Protein AF-A0A916FT96-F1 (afdb_monomer_lite)

Foldseek 3Di:
DQLAAEEEEEEFALLCSVLLQVLVVVVPAAEDELVVVLQVCCAPQHPLVVQCCVVPNQQQADPVRGGNCVRLVVVCLVDVVSVVSNLVSRLVSSVVVVVVVSVVDDTHYYYYYDHCCVVSVVVVPGPFYEYRGEDPVSSLVSCCVVVVDDSVVSVVRRVSGDDSVVSVLQGLYYQYPHDDSVSSSVRSVVVVVQQDSPPDPDPVNRHDPRDDNPRPPPPPDPPDDPPDDDDDDDDDPDPDDDDLPFDKDKFWDDPVCLQLVQVQVCVVVVHPDGHPSVVSVVLVVQWTKMFIDGPNHGQKMWIWHQDPNDTDTDDIDGNDPVRCVPHVVVNSVVSVD

Sequence (337 aa):
MKNFYLIGLTGNLGSGKSTVRRMLERLGASGLDADILAHITMRRGTATWFALVKSFGLEVLTFSGKMDRRKLGARVFSDADALRKLEAIVHPAVGALTKEWLKQTETPIVVVEAIKLIEAGMHTWCDALWVVKCSTEAQIERVARDRQMSPEDARARLAAQGSLDEKLGLATLIIDNSGDEKATRAQVEQAWKLLHPETARDKSEWLVGVPRAQPPPAIAPPPEPPVQAAPPSAPVKEETPPTISGELDVRRARRSDLKALSIALAKRENLAEPLPHEQVVKRFGERGYRIAVSDGRVIALASWEAENLVAIVREVWAESASAAQLALPKLFALIEE

pLDDT: mean 78.34, std 18.23, range [29.53, 97.0]

Radius of gyration: 24.72 Å; chains: 1; bounding box: 63×56×62 Å

Structure (mmCIF, N/CA/C/O backbone):
data_AF-A0A916FT96-F1
#
_entry.id   AF-A0A916FT96-F1
#
loop_
_atom_site.group_PDB
_atom_site.id
_atom_site.type_symbol
_atom_site.label_atom_id
_atom_site.label_alt_id
_atom_site.label_comp_id
_atom_site.label_asym_id
_atom_site.label_entity_id
_atom_site.label_seq_id
_atom_site.pdbx_PDB_ins_code
_atom_site.Cartn_x
_atom_site.Cartn_y
_atom_site.Cartn_z
_atom_site.occupancy
_atom_site.B_iso_or_equiv
_atom_site.auth_seq_id
_atom_site.auth_comp_id
_atom_site.auth_asym_id
_atom_site.auth_atom_id
_atom_site.pdbx_PDB_model_num
ATOM 1 N N . MET A 1 1 ? -11.758 -19.235 9.933 1.00 47.47 1 MET A N 1
ATOM 2 C CA . MET A 1 1 ? -12.531 -17.970 9.904 1.00 47.47 1 MET A CA 1
ATOM 3 C C . MET A 1 1 ? -11.614 -16.859 10.396 1.00 47.47 1 MET A C 1
ATOM 5 O O . MET A 1 1 ? -10.870 -17.129 11.326 1.00 47.47 1 MET A O 1
ATOM 9 N N . LYS A 1 2 ? -11.603 -15.664 9.775 1.00 59.56 2 LYS A N 1
ATOM 10 C CA . LYS A 1 2 ? -10.835 -14.506 10.296 1.00 59.56 2 LYS A CA 1
ATOM 11 C C . LYS A 1 2 ? -11.222 -14.299 11.772 1.00 59.56 2 LYS A C 1
ATOM 13 O O . LYS A 1 2 ? -12.422 -14.280 12.016 1.00 59.56 2 LYS A O 1
ATOM 18 N N . ASN A 1 3 ? -10.296 -14.171 12.718 1.00 75.69 3 ASN A N 1
ATOM 19 C CA . ASN A 1 3 ? -10.639 -13.994 14.143 1.00 75.69 3 ASN A CA 1
ATOM 20 C C . ASN A 1 3 ? -10.424 -12.551 14.637 1.00 75.69 3 ASN A C 1
ATOM 22 O O . ASN A 1 3 ? -10.263 -12.319 15.827 1.00 75.69 3 ASN A O 1
ATOM 26 N N . PHE A 1 4 ? -10.385 -11.594 13.709 1.00 84.56 4 PHE A N 1
ATOM 27 C CA . PHE A 1 4 ? -10.027 -10.206 13.972 1.00 84.56 4 PHE A CA 1
ATOM 28 C C . PHE A 1 4 ? -10.983 -9.217 13.297 1.00 84.56 4 PHE A C 1
ATOM 30 O O . PHE A 1 4 ? -11.635 -9.568 12.308 1.00 84.56 4 PHE A O 1
ATOM 37 N N . TYR A 1 5 ? -10.990 -7.985 13.812 1.00 87.50 5 TYR A N 1
ATOM 38 C CA . TYR A 1 5 ? -11.588 -6.790 13.224 1.00 87.50 5 TYR A CA 1
ATOM 39 C C . TYR A 1 5 ? -10.574 -6.137 12.307 1.00 87.50 5 TYR A C 1
ATOM 41 O O . TYR A 1 5 ? -9.479 -5.791 12.753 1.00 87.50 5 TYR A O 1
ATOM 49 N N . LEU A 1 6 ? -10.925 -5.919 11.050 1.00 90.69 6 LEU A N 1
ATOM 50 C CA . LEU A 1 6 ? -10.062 -5.251 10.096 1.00 90.69 6 LEU A CA 1
ATOM 51 C C . LEU A 1 6 ? -10.493 -3.803 9.883 1.00 90.69 6 LEU A C 1
ATOM 53 O O . LEU A 1 6 ? -11.478 -3.519 9.201 1.00 90.69 6 LEU A O 1
ATOM 57 N N . ILE A 1 7 ? -9.691 -2.881 10.397 1.00 93.94 7 ILE A N 1
ATOM 58 C CA . ILE A 1 7 ? -9.798 -1.452 10.130 1.00 93.94 7 ILE A CA 1
ATOM 59 C C . ILE A 1 7 ? -8.956 -1.129 8.897 1.00 93.94 7 ILE A C 1
ATOM 61 O O . ILE A 1 7 ? -7.735 -1.287 8.900 1.00 93.94 7 ILE A O 1
ATOM 65 N N . GLY A 1 8 ? -9.596 -0.639 7.841 1.00 96.00 8 GLY A N 1
ATOM 66 C CA . GLY A 1 8 ? -8.902 0.054 6.763 1.00 96.00 8 GLY A CA 1
ATOM 67 C C . GLY A 1 8 ? -8.651 1.499 7.175 1.00 96.00 8 GLY A C 1
ATOM 68 O O . GLY A 1 8 ? -9.603 2.220 7.447 1.00 96.00 8 GLY A O 1
ATOM 69 N N . LEU A 1 9 ? -7.397 1.939 7.227 1.00 97.00 9 LEU A N 1
ATOM 70 C CA . LEU A 1 9 ? -7.024 3.307 7.578 1.00 97.00 9 LEU A CA 1
ATOM 71 C C . LEU A 1 9 ? -6.529 4.055 6.335 1.00 97.00 9 LEU A C 1
ATOM 73 O O . LEU A 1 9 ? -5.473 3.749 5.781 1.00 97.00 9 LEU A O 1
ATOM 77 N N . THR A 1 10 ? -7.279 5.064 5.902 1.00 95.44 10 THR A N 1
ATOM 78 C CA . THR A 1 10 ? -6.936 5.882 4.730 1.00 95.44 10 THR A CA 1
ATOM 79 C C . THR A 1 10 ? -7.020 7.376 5.033 1.00 95.44 10 THR A C 1
ATOM 81 O O . THR A 1 10 ? -7.275 7.804 6.156 1.00 95.44 10 THR A O 1
ATOM 84 N N . GLY A 1 11 ? -6.698 8.195 4.040 1.00 92.25 11 GLY A N 1
ATOM 85 C CA . GLY A 1 11 ? -6.551 9.637 4.158 1.00 92.25 11 GLY A CA 1
ATOM 86 C C . GLY A 1 11 ? -5.502 10.171 3.193 1.00 92.25 11 GLY A C 1
ATOM 87 O O . GLY A 1 11 ? -4.614 9.449 2.726 1.00 92.25 11 GLY A O 1
ATOM 88 N N . ASN A 1 12 ? -5.586 11.461 2.907 1.00 89.69 12 ASN A N 1
ATOM 89 C CA . ASN A 1 12 ? -4.697 12.114 1.954 1.00 89.69 12 ASN A CA 1
ATOM 90 C C . ASN A 1 12 ? -3.258 12.247 2.490 1.00 89.69 12 ASN A C 1
ATOM 92 O O . ASN A 1 12 ? -2.945 11.942 3.647 1.00 89.69 12 ASN A O 1
ATOM 96 N N . LEU A 1 13 ? -2.326 12.614 1.614 1.00 85.94 13 LEU A N 1
ATOM 97 C CA . LEU A 1 13 ? -0.936 12.876 1.978 1.00 85.94 13 LEU A CA 1
ATOM 98 C C . LEU A 1 13 ? -0.893 13.952 3.076 1.00 85.94 13 LEU A C 1
ATOM 100 O O . LEU A 1 13 ? -1.704 14.870 3.089 1.00 85.94 13 LEU A O 1
ATOM 104 N N . GLY A 1 14 ? 0.006 13.804 4.048 1.00 86.25 14 GLY A N 1
ATOM 105 C CA . GLY A 1 14 ? 0.118 14.762 5.155 1.00 86.25 14 GLY A CA 1
ATOM 106 C C . GLY A 1 14 ? -0.993 14.699 6.211 1.00 86.25 14 GLY A C 1
ATOM 107 O O . GLY A 1 14 ? -0.872 15.372 7.230 1.00 86.25 14 GLY A O 1
ATOM 108 N N . SER A 1 15 ? -2.029 13.861 6.047 1.00 90.50 15 SER A N 1
ATOM 109 C CA . SER A 1 15 ? -3.126 13.790 7.028 1.00 90.50 15 SER A CA 1
ATOM 110 C C . SER A 1 15 ? -2.739 13.141 8.361 1.00 90.50 15 SER A C 1
ATOM 112 O O . SER A 1 15 ? -3.427 13.306 9.361 1.00 90.50 15 SER A O 1
ATOM 114 N N . GLY A 1 16 ? -1.609 12.429 8.409 1.00 90.94 16 GLY A N 1
ATOM 115 C CA . GLY A 1 16 ? -1.106 11.781 9.623 1.00 90.94 16 GLY A CA 1
ATOM 116 C C . GLY A 1 16 ? -1.700 10.400 9.913 1.00 90.94 16 GLY A C 1
ATOM 117 O O . GLY A 1 16 ? -1.721 9.982 11.067 1.00 90.94 16 GLY A O 1
ATOM 118 N N . LYS A 1 17 ? -2.118 9.659 8.877 1.00 94.31 17 LYS A N 1
ATOM 119 C CA . LYS A 1 17 ? -2.493 8.233 8.969 1.00 94.31 17 LYS A CA 1
ATOM 120 C C . LYS A 1 17 ? -1.524 7.410 9.819 1.00 94.31 17 LYS A C 1
ATOM 122 O O . LYS A 1 17 ? -1.952 6.760 10.762 1.00 94.31 17 LYS A O 1
ATOM 127 N N . SER A 1 18 ? -0.221 7.523 9.566 1.00 90.44 18 SER A N 1
ATOM 128 C CA . SER A 1 18 ? 0.780 6.743 10.298 1.00 90.44 18 SER A CA 1
ATOM 129 C C . SER A 1 18 ? 0.845 7.106 11.781 1.00 90.44 18 SER A C 1
ATOM 131 O O . SER A 1 18 ? 1.211 6.270 12.600 1.00 90.44 18 SER A O 1
ATOM 133 N N . THR A 1 19 ? 0.469 8.333 12.153 1.00 92.69 19 THR A N 1
ATOM 134 C CA . THR A 1 19 ? 0.308 8.721 13.561 1.00 92.69 19 THR A CA 1
ATOM 135 C C . THR A 1 19 ? -0.873 7.986 14.186 1.00 92.69 19 THR A C 1
ATOM 137 O O . THR A 1 19 ? -0.707 7.383 15.242 1.00 92.69 19 THR A O 1
ATOM 140 N N . VAL A 1 20 ? -2.022 7.954 13.510 1.00 96.06 20 VAL A N 1
ATOM 141 C CA . VAL A 1 20 ? -3.214 7.226 13.974 1.00 96.06 20 VAL A CA 1
ATOM 142 C C . VAL A 1 20 ? -2.967 5.714 14.034 1.00 96.06 20 VAL A C 1
ATOM 144 O O . VAL A 1 20 ? -3.286 5.100 15.049 1.00 96.06 20 VAL A O 1
ATOM 147 N N . ARG A 1 21 ? -2.320 5.114 13.021 1.00 96.94 21 ARG A N 1
ATOM 148 C CA . ARG A 1 21 ? -1.912 3.697 13.049 1.00 96.94 21 ARG A CA 1
ATOM 149 C C . ARG A 1 21 ? -1.066 3.397 14.284 1.00 96.94 21 ARG A C 1
ATOM 151 O O . ARG A 1 21 ? -1.395 2.484 15.027 1.00 96.94 21 ARG A O 1
ATOM 158 N N . ARG A 1 22 ? -0.027 4.199 14.548 1.00 95.38 22 ARG A N 1
ATOM 159 C CA . ARG A 1 22 ? 0.838 4.024 15.729 1.00 95.38 22 ARG A CA 1
ATOM 160 C C . ARG A 1 22 ? 0.092 4.199 17.051 1.00 95.38 22 ARG A C 1
ATOM 162 O O . ARG A 1 22 ? 0.438 3.550 18.032 1.00 95.38 22 ARG A O 1
ATOM 169 N N . MET A 1 23 ? -0.905 5.081 17.110 1.00 96.31 23 MET A N 1
ATOM 170 C CA . MET A 1 23 ? -1.762 5.214 18.293 1.00 96.31 23 MET A CA 1
ATOM 171 C C . MET A 1 23 ? -2.586 3.941 18.522 1.00 96.31 23 MET A C 1
ATOM 173 O O . MET A 1 23 ? -2.636 3.464 19.648 1.00 96.31 23 MET A O 1
ATOM 177 N N . LEU A 1 24 ? -3.157 3.357 17.465 1.00 93.94 24 LEU A N 1
ATOM 178 C CA . LEU A 1 24 ? -3.890 2.087 17.538 1.00 93.94 24 LEU A CA 1
ATOM 179 C C . LEU A 1 24 ? -2.972 0.908 17.900 1.00 93.94 24 LEU A C 1
ATOM 181 O O . LEU A 1 24 ? -3.341 0.077 18.724 1.00 93.94 24 LEU A O 1
ATOM 185 N N . GLU A 1 25 ? -1.751 0.867 17.362 1.00 92.81 25 GLU A N 1
ATOM 186 C CA . GLU A 1 25 ? -0.734 -0.130 17.733 1.00 92.81 25 GLU A CA 1
ATOM 187 C C . GLU A 1 25 ? -0.396 -0.054 19.232 1.00 92.81 25 GLU A C 1
ATOM 189 O O . GLU A 1 25 ? -0.343 -1.077 19.910 1.00 92.81 25 GLU A O 1
ATOM 194 N N . ARG A 1 26 ? -0.252 1.158 19.792 1.00 93.75 26 ARG A N 1
ATOM 195 C CA . ARG A 1 26 ? -0.035 1.365 21.240 1.00 93.75 26 ARG A CA 1
ATOM 196 C C . ARG A 1 26 ? -1.216 0.919 22.107 1.00 93.75 26 ARG A C 1
ATOM 198 O O . ARG A 1 26 ? -1.016 0.672 23.292 1.00 93.75 26 ARG A O 1
ATOM 205 N N . LEU A 1 27 ? -2.419 0.844 21.541 1.00 91.88 27 LEU A N 1
ATOM 206 C CA . LEU A 1 27 ? -3.623 0.352 22.215 1.00 91.88 27 LEU A CA 1
ATOM 207 C C . LEU A 1 27 ? -3.802 -1.170 22.077 1.00 91.88 27 LEU A C 1
ATOM 209 O O . LEU A 1 27 ? -4.673 -1.729 22.736 1.00 91.88 27 LEU A O 1
ATOM 213 N N . GLY A 1 28 ? -2.960 -1.841 21.280 1.00 91.25 28 GLY A N 1
ATOM 214 C CA . GLY A 1 28 ? -2.931 -3.300 21.147 1.00 91.25 28 GLY A CA 1
ATOM 215 C C . GLY A 1 28 ? -3.289 -3.840 19.761 1.00 91.25 28 GLY A C 1
ATOM 216 O O . GLY A 1 28 ? -3.367 -5.056 19.598 1.00 91.25 28 GLY A O 1
ATOM 217 N N . ALA A 1 29 ? -3.506 -2.986 18.755 1.00 90.62 29 ALA A N 1
ATOM 218 C CA . ALA A 1 29 ? -3.758 -3.451 17.390 1.00 90.62 29 ALA A CA 1
ATOM 219 C C . ALA A 1 29 ? -2.482 -3.933 16.679 1.00 90.62 29 ALA A C 1
ATOM 221 O O . ALA A 1 29 ? -1.400 -3.378 16.872 1.00 90.62 29 ALA A O 1
ATOM 222 N N . SER A 1 30 ? -2.616 -4.885 15.752 1.00 91.00 30 SER A N 1
ATOM 223 C CA . SER A 1 30 ? -1.570 -5.128 14.749 1.00 91.00 30 SER A CA 1
ATOM 224 C C . SER A 1 30 ? -1.725 -4.161 13.581 1.00 91.00 30 SER A C 1
ATOM 226 O O . SER A 1 30 ? -2.759 -4.148 12.917 1.00 91.00 30 SER A O 1
ATOM 228 N N . GLY A 1 31 ? -0.696 -3.360 13.307 1.00 90.62 31 GLY A N 1
ATOM 229 C CA . GLY A 1 31 ? -0.690 -2.417 12.193 1.00 90.62 31 GLY A CA 1
ATOM 230 C C . GLY A 1 31 ? 0.137 -2.897 11.000 1.00 90.62 31 GLY A C 1
ATOM 231 O O . GLY A 1 31 ? 1.227 -3.445 11.158 1.00 90.62 31 GLY A O 1
ATOM 232 N N . LEU A 1 32 ? -0.366 -2.637 9.795 1.00 89.44 32 LEU A N 1
ATOM 233 C CA . LEU A 1 32 ? 0.331 -2.843 8.530 1.00 89.44 32 LEU A CA 1
ATOM 234 C C . LEU A 1 32 ? 0.332 -1.545 7.728 1.00 89.44 32 LEU A C 1
ATOM 236 O O . LEU A 1 32 ? -0.719 -0.958 7.492 1.00 89.44 32 LEU A O 1
ATOM 240 N N . ASP A 1 33 ? 1.504 -1.142 7.250 1.00 88.50 33 ASP A N 1
ATOM 241 C CA . ASP A 1 33 ? 1.647 -0.109 6.226 1.00 88.50 33 ASP A CA 1
ATOM 242 C C . ASP A 1 33 ? 1.716 -0.780 4.844 1.00 88.50 33 ASP A C 1
ATOM 244 O O . ASP A 1 33 ? 2.725 -1.390 4.472 1.00 88.50 33 ASP A O 1
ATOM 248 N N . ALA A 1 34 ? 0.622 -0.710 4.087 1.00 86.75 34 ALA A N 1
ATOM 249 C CA . ALA A 1 34 ? 0.530 -1.334 2.771 1.00 86.75 34 ALA A CA 1
ATOM 250 C C . ALA A 1 34 ? 1.340 -0.585 1.699 1.00 86.75 34 ALA A C 1
ATOM 252 O O . ALA A 1 34 ? 1.703 -1.186 0.683 1.00 86.75 34 ALA A O 1
ATOM 253 N N . ASP A 1 35 ? 1.704 0.684 1.923 1.00 84.88 35 ASP A N 1
ATOM 254 C CA . ASP A 1 35 ? 2.567 1.419 0.994 1.00 84.88 35 ASP A CA 1
ATOM 255 C C . ASP A 1 35 ? 3.990 0.809 0.992 1.00 84.88 35 ASP A C 1
ATOM 257 O O . ASP A 1 35 ? 4.663 0.789 -0.046 1.00 84.88 35 ASP A O 1
ATOM 261 N N . ILE A 1 36 ? 4.431 0.206 2.110 1.00 82.00 36 ILE A N 1
ATOM 262 C CA . ILE A 1 36 ? 5.676 -0.586 2.171 1.00 82.00 36 ILE A CA 1
ATOM 263 C C . ILE A 1 36 ? 5.568 -1.845 1.302 1.00 82.00 36 ILE A C 1
ATOM 265 O O . ILE A 1 36 ? 6.515 -2.189 0.586 1.00 82.00 36 ILE A O 1
ATOM 269 N N . LEU A 1 37 ? 4.415 -2.519 1.308 1.00 82.62 37 LEU A N 1
ATOM 270 C CA . LEU A 1 37 ? 4.198 -3.707 0.478 1.00 82.62 37 LEU A CA 1
ATOM 271 C C . LEU A 1 37 ? 4.261 -3.373 -1.014 1.00 82.62 37 LEU A C 1
ATOM 273 O O . LEU A 1 37 ? 4.809 -4.155 -1.790 1.00 82.62 37 LEU A O 1
ATOM 277 N N . ALA A 1 38 ? 3.814 -2.185 -1.428 1.00 83.25 38 ALA A N 1
ATOM 278 C CA . ALA A 1 38 ? 4.006 -1.723 -2.803 1.00 83.25 38 ALA A CA 1
ATOM 279 C C . ALA A 1 38 ? 5.499 -1.671 -3.180 1.00 83.25 38 ALA A C 1
ATOM 281 O O . ALA A 1 38 ? 5.884 -2.005 -4.296 1.00 83.25 38 ALA A O 1
ATOM 282 N N . HIS A 1 39 ? 6.387 -1.304 -2.253 1.00 82.50 39 HIS A N 1
ATOM 283 C CA . HIS A 1 39 ? 7.832 -1.311 -2.517 1.00 82.50 39 HIS A CA 1
ATOM 284 C C . HIS A 1 39 ? 8.402 -2.726 -2.589 1.00 82.50 39 HIS A C 1
ATOM 286 O O . HIS A 1 39 ? 9.264 -2.992 -3.428 1.00 82.50 39 HIS A O 1
ATOM 292 N N . ILE A 1 40 ? 7.916 -3.630 -1.737 1.00 78.00 40 ILE A N 1
ATOM 293 C CA . ILE A 1 40 ? 8.332 -5.036 -1.720 1.00 78.00 40 ILE A CA 1
ATOM 294 C C . ILE A 1 40 ? 7.914 -5.736 -3.010 1.00 78.00 40 ILE A C 1
ATOM 296 O O . ILE A 1 40 ? 8.747 -6.390 -3.636 1.00 78.00 40 ILE A O 1
ATOM 300 N N . THR A 1 41 ? 6.668 -5.543 -3.447 1.00 82.06 41 THR A N 1
ATOM 301 C CA . THR A 1 41 ? 6.171 -6.112 -4.706 1.00 82.06 41 THR A CA 1
ATOM 302 C C . THR A 1 41 ? 6.981 -5.619 -5.893 1.00 82.06 41 THR A C 1
ATOM 304 O O . THR A 1 41 ? 7.208 -6.390 -6.803 1.00 82.06 41 THR A O 1
ATOM 307 N N . MET A 1 42 ? 7.522 -4.400 -5.885 1.00 85.56 42 MET A N 1
ATOM 308 C CA . MET A 1 42 ? 8.358 -3.880 -6.977 1.00 85.56 42 MET A CA 1
ATOM 309 C C . MET A 1 42 ? 9.852 -4.244 -6.877 1.00 85.56 42 MET A C 1
ATOM 311 O O . MET A 1 42 ? 10.667 -3.710 -7.638 1.00 85.56 42 MET A O 1
ATOM 315 N N . ARG A 1 43 ? 10.266 -5.110 -5.943 1.00 84.19 43 ARG A N 1
ATOM 316 C CA . ARG A 1 43 ? 11.670 -5.546 -5.860 1.00 84.19 43 ARG A CA 1
ATOM 317 C C . ARG A 1 43 ? 12.048 -6.363 -7.090 1.00 84.19 43 ARG A C 1
ATOM 319 O O . ARG A 1 43 ? 11.256 -7.135 -7.609 1.00 84.19 43 ARG A O 1
ATOM 326 N N . ARG A 1 44 ? 13.297 -6.210 -7.538 1.00 81.69 44 ARG A N 1
ATOM 327 C CA . ARG A 1 44 ? 13.828 -6.966 -8.679 1.00 81.69 44 ARG A CA 1
ATOM 328 C C . ARG A 1 44 ? 13.561 -8.459 -8.488 1.00 81.69 44 ARG A C 1
ATOM 330 O O . ARG A 1 44 ? 13.938 -8.999 -7.451 1.00 81.69 44 ARG A O 1
ATOM 337 N N . GLY A 1 45 ? 12.970 -9.092 -9.500 1.00 75.50 45 GLY A N 1
ATOM 338 C CA . GLY A 1 45 ? 12.728 -10.531 -9.499 1.00 75.50 45 GLY A CA 1
ATOM 339 C C . GLY A 1 45 ? 11.342 -10.981 -9.049 1.00 75.50 45 GLY A C 1
ATOM 340 O O . GLY A 1 45 ? 11.076 -12.174 -9.080 1.00 75.50 45 GLY A O 1
ATOM 341 N N . THR A 1 46 ? 10.467 -10.069 -8.636 1.00 81.50 46 THR A N 1
ATOM 342 C CA . THR A 1 46 ? 9.062 -10.389 -8.360 1.00 81.50 46 THR A CA 1
ATOM 343 C C . THR A 1 46 ? 8.225 -10.366 -9.642 1.00 81.50 46 THR A C 1
ATOM 345 O O . THR A 1 46 ? 8.547 -9.647 -10.594 1.00 81.50 46 THR A O 1
ATOM 348 N N . ALA A 1 47 ? 7.085 -11.062 -9.634 1.00 81.81 47 ALA A N 1
ATOM 349 C CA . ALA A 1 47 ? 6.098 -11.019 -10.716 1.00 81.81 47 ALA A CA 1
ATOM 350 C C . ALA A 1 47 ? 5.691 -9.578 -11.087 1.00 81.81 47 ALA A C 1
ATOM 352 O O . ALA A 1 47 ? 5.699 -9.192 -12.258 1.00 81.81 47 ALA A O 1
ATOM 353 N N . THR A 1 48 ? 5.411 -8.735 -10.084 1.00 87.31 48 THR A N 1
ATOM 354 C CA . THR A 1 48 ? 5.068 -7.319 -10.287 1.00 87.31 48 THR A CA 1
ATOM 355 C C . THR A 1 48 ? 6.212 -6.557 -10.954 1.00 87.31 48 THR A C 1
ATOM 357 O O . THR A 1 48 ? 5.960 -5.779 -11.868 1.00 87.31 48 THR A O 1
ATOM 360 N N . TRP A 1 49 ? 7.472 -6.786 -10.568 1.00 91.19 49 TRP A N 1
ATOM 361 C CA . TRP A 1 49 ? 8.613 -6.139 -11.221 1.00 91.19 49 TRP A CA 1
ATOM 362 C C . TRP A 1 49 ? 8.686 -6.496 -12.710 1.00 91.19 49 TRP A C 1
ATOM 364 O O . TRP A 1 49 ? 8.845 -5.598 -13.535 1.00 91.19 49 TRP A O 1
ATOM 374 N N . PHE A 1 50 ? 8.488 -7.768 -13.074 1.00 80.38 50 PHE A N 1
ATOM 375 C CA . PHE A 1 50 ? 8.467 -8.188 -14.481 1.00 80.38 50 PHE A CA 1
ATOM 376 C C . PHE A 1 50 ? 7.309 -7.574 -15.257 1.00 80.38 50 PHE A C 1
ATOM 378 O O . PHE A 1 50 ? 7.511 -7.067 -16.360 1.00 80.38 50 PHE A O 1
ATOM 385 N N . ALA A 1 51 ? 6.109 -7.578 -14.678 1.00 87.25 51 ALA A N 1
ATOM 386 C CA . ALA A 1 51 ? 4.937 -6.966 -15.291 1.00 87.25 51 ALA A CA 1
ATOM 387 C C . ALA A 1 51 ? 5.156 -5.467 -15.555 1.00 87.25 51 ALA A C 1
ATOM 389 O O . ALA A 1 51 ? 4.769 -4.963 -16.613 1.00 87.25 51 ALA A O 1
ATOM 390 N N . LEU A 1 52 ? 5.837 -4.768 -14.641 1.00 90.69 52 LEU A N 1
ATOM 391 C CA . LEU A 1 52 ? 6.203 -3.364 -14.811 1.00 90.69 52 LEU A CA 1
ATOM 392 C C . LEU A 1 52 ? 7.253 -3.164 -15.903 1.00 90.69 52 LEU A C 1
ATOM 394 O O . LEU A 1 52 ? 7.054 -2.314 -16.763 1.00 90.69 52 LEU A O 1
ATOM 398 N N . VAL A 1 53 ? 8.318 -3.967 -15.937 1.00 89.88 53 VAL A N 1
ATOM 399 C CA . VAL A 1 53 ? 9.336 -3.885 -17.002 1.00 89.88 53 VAL A CA 1
ATOM 400 C C . VAL A 1 53 ? 8.733 -4.187 -18.373 1.00 89.88 53 VAL A C 1
ATOM 402 O O . VAL A 1 53 ? 8.996 -3.475 -19.335 1.00 89.88 53 VAL A O 1
ATOM 405 N N . LYS A 1 54 ? 7.855 -5.188 -18.470 1.00 87.88 54 LYS A N 1
ATOM 406 C CA . LYS A 1 54 ? 7.117 -5.487 -19.705 1.00 87.88 54 LYS A CA 1
ATOM 407 C C . LYS A 1 54 ? 6.227 -4.318 -20.136 1.00 87.88 54 LYS A C 1
ATOM 409 O O . LYS A 1 54 ? 6.039 -4.087 -21.325 1.00 87.88 54 LYS A O 1
ATOM 414 N N . SER A 1 55 ? 5.656 -3.597 -19.174 1.00 90.50 55 SER A N 1
ATOM 415 C CA . SER A 1 55 ? 4.669 -2.545 -19.426 1.00 90.50 55 SER A CA 1
ATOM 416 C C . SER A 1 55 ? 5.262 -1.175 -19.714 1.00 90.50 55 SER A C 1
ATOM 418 O O . SER A 1 55 ? 4.640 -0.413 -20.455 1.00 90.50 55 SER A O 1
ATOM 420 N N . PHE A 1 56 ? 6.403 -0.870 -19.099 1.00 89.06 56 PHE A N 1
ATOM 421 C CA . PHE A 1 56 ? 7.040 0.447 -19.077 1.00 89.06 56 PHE A CA 1
ATOM 422 C C . PHE A 1 56 ? 8.489 0.420 -19.577 1.00 89.06 56 PHE A C 1
ATOM 424 O O . PHE A 1 56 ? 9.177 1.426 -19.442 1.00 89.06 56 PHE A O 1
ATOM 431 N N . GLY A 1 57 ? 8.938 -0.716 -20.113 1.00 86.62 57 GLY A N 1
ATOM 432 C CA . GLY A 1 57 ? 10.259 -0.910 -20.699 1.00 86.62 57 GLY A CA 1
ATOM 433 C C . GLY A 1 57 ? 11.408 -0.965 -19.687 1.00 86.62 57 GLY A C 1
ATOM 434 O O . GLY A 1 57 ? 11.219 -0.983 -18.470 1.00 86.62 57 GLY A O 1
ATOM 435 N N . LEU A 1 58 ? 12.638 -1.049 -20.197 1.00 86.25 58 LEU A N 1
ATOM 436 C CA . LEU A 1 58 ? 13.854 -1.101 -19.373 1.00 86.25 58 LEU A CA 1
ATOM 437 C C . LEU A 1 58 ? 14.255 0.284 -18.847 1.00 86.25 58 LEU A C 1
ATOM 439 O O . LEU A 1 58 ? 15.020 0.389 -17.891 1.00 86.25 58 LEU A O 1
ATOM 443 N N . GLU A 1 59 ? 13.728 1.354 -19.437 1.00 87.19 59 GLU A N 1
ATOM 444 C CA . GLU A 1 59 ? 14.000 2.738 -19.065 1.00 87.19 59 GLU A CA 1
ATOM 445 C C . GLU A 1 59 ? 13.587 3.060 -17.627 1.00 87.19 59 GLU A C 1
ATOM 447 O O . GLU A 1 59 ? 14.212 3.916 -17.000 1.00 87.19 59 GLU A O 1
ATOM 452 N N . VAL A 1 60 ? 12.596 2.347 -17.075 1.00 88.31 60 VAL A N 1
ATOM 45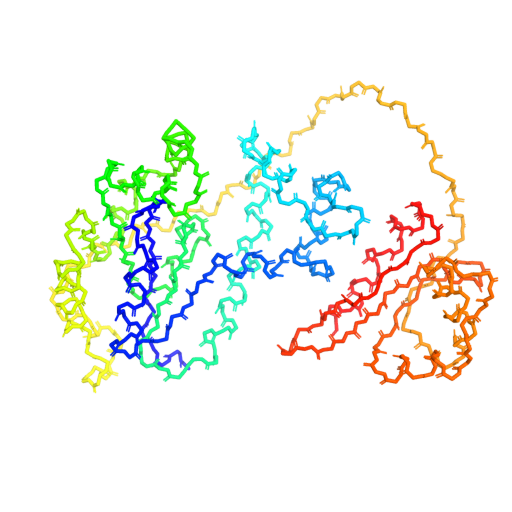3 C CA . VAL A 1 60 ? 12.178 2.480 -15.671 1.00 88.31 60 VAL A CA 1
ATOM 454 C C . VAL A 1 60 ? 13.089 1.732 -14.698 1.00 88.31 60 VAL A C 1
ATOM 456 O O . VAL A 1 60 ? 12.783 1.653 -13.512 1.00 88.31 60 VAL A O 1
ATOM 459 N N . LEU A 1 61 ? 14.220 1.194 -15.161 1.00 86.81 61 LEU A N 1
ATOM 460 C CA . LEU A 1 61 ? 15.221 0.549 -14.322 1.00 86.81 61 LEU A CA 1
ATOM 461 C C . LEU A 1 61 ? 16.451 1.438 -14.087 1.00 86.81 61 LEU A C 1
ATOM 463 O O . LEU A 1 61 ? 16.820 2.313 -14.878 1.00 86.81 61 LEU A O 1
ATOM 467 N N . THR A 1 62 ? 17.113 1.182 -12.962 1.00 81.19 62 THR A N 1
ATOM 468 C CA . THR A 1 62 ? 18.483 1.625 -12.702 1.00 81.19 62 THR A CA 1
ATOM 469 C C . THR A 1 62 ? 19.473 0.735 -13.455 1.00 81.19 62 THR A C 1
ATOM 471 O O . THR A 1 62 ? 19.145 -0.383 -13.849 1.00 81.19 62 THR A O 1
ATOM 474 N N . PHE A 1 63 ? 20.735 1.164 -13.557 1.00 71.81 63 PHE A N 1
ATOM 475 C CA . PHE A 1 63 ? 21.804 0.333 -14.132 1.00 71.81 63 PHE A CA 1
ATOM 476 C C . PHE A 1 63 ? 22.004 -1.006 -13.390 1.00 71.81 63 PHE A C 1
ATOM 478 O O . PHE A 1 63 ? 22.406 -2.002 -13.975 1.00 71.81 63 PHE A O 1
ATOM 485 N N . SER A 1 64 ? 21.657 -1.065 -12.100 1.00 70.06 64 SER A N 1
ATOM 486 C CA . SER A 1 64 ? 21.683 -2.298 -11.299 1.00 70.06 64 SER A CA 1
ATOM 487 C C . SER A 1 64 ? 20.443 -3.192 -11.480 1.00 70.06 64 SER A C 1
ATOM 489 O O . SER A 1 64 ? 20.303 -4.210 -10.792 1.00 70.06 64 SER A O 1
ATOM 491 N N . GLY A 1 65 ? 19.522 -2.822 -12.376 1.00 77.75 65 GLY A N 1
ATOM 492 C CA . GLY A 1 65 ? 18.282 -3.550 -12.648 1.00 77.75 65 GLY A CA 1
ATOM 493 C C . GLY A 1 65 ? 17.232 -3.421 -11.542 1.00 77.75 65 GLY A C 1
ATOM 494 O O . GLY A 1 65 ? 16.335 -4.253 -11.449 1.00 77.75 65 GLY A O 1
ATOM 495 N N . LYS A 1 66 ? 17.341 -2.424 -10.656 1.00 84.50 66 LYS A N 1
ATOM 496 C CA . LYS A 1 66 ? 16.290 -2.113 -9.673 1.00 84.50 66 LYS A CA 1
ATOM 497 C C . LYS A 1 66 ? 15.261 -1.185 -10.312 1.00 84.50 66 LYS A C 1
ATOM 499 O O . LYS A 1 66 ? 15.599 -0.456 -11.235 1.00 84.50 66 LYS A O 1
ATOM 504 N N . MET A 1 67 ? 14.031 -1.179 -9.804 1.00 87.94 67 MET A N 1
ATOM 505 C CA . MET A 1 67 ? 13.024 -0.211 -10.246 1.00 87.94 67 MET A CA 1
ATOM 506 C C . MET A 1 67 ? 13.477 1.219 -9.907 1.00 87.94 67 MET A C 1
ATOM 508 O O . MET A 1 67 ? 13.675 1.553 -8.735 1.00 87.94 67 MET A O 1
ATOM 512 N N . ASP A 1 68 ? 13.639 2.061 -10.924 1.00 87.94 68 ASP A N 1
ATOM 513 C CA . ASP A 1 68 ? 13.896 3.490 -10.782 1.00 87.94 68 ASP A CA 1
ATOM 514 C C . ASP A 1 68 ? 12.564 4.210 -10.557 1.00 87.94 68 ASP A C 1
ATOM 516 O O . ASP A 1 68 ? 11.854 4.614 -11.480 1.00 87.94 68 ASP A O 1
ATOM 520 N N . ARG A 1 69 ? 12.220 4.370 -9.279 1.00 85.94 69 ARG A N 1
ATOM 521 C CA . ARG A 1 69 ? 10.971 5.006 -8.844 1.00 85.94 69 ARG A CA 1
ATOM 522 C C . ARG A 1 69 ? 10.839 6.450 -9.318 1.00 85.94 69 ARG A C 1
ATOM 524 O O . ARG A 1 69 ? 9.714 6.923 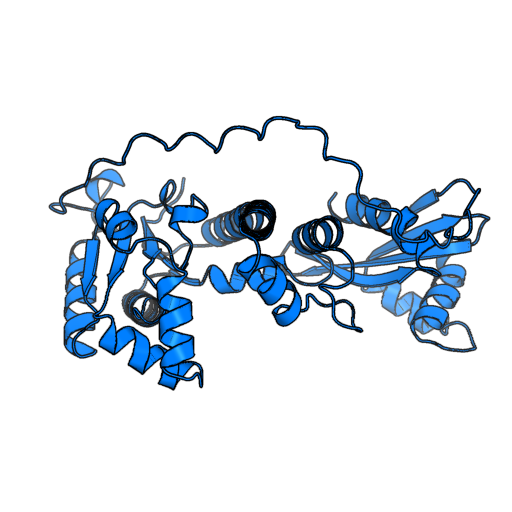-9.455 1.00 85.94 69 ARG A O 1
ATOM 531 N N . ARG A 1 70 ? 11.955 7.153 -9.548 1.00 83.62 70 ARG A N 1
ATOM 532 C CA . ARG A 1 70 ? 11.924 8.533 -10.039 1.00 83.62 70 ARG A CA 1
ATOM 533 C C . ARG A 1 70 ? 11.469 8.548 -11.491 1.00 83.62 70 ARG A C 1
ATOM 535 O O . ARG A 1 70 ? 10.564 9.304 -11.826 1.00 83.62 70 ARG A O 1
ATOM 542 N N . LYS A 1 71 ? 12.056 7.688 -12.327 1.00 88.56 71 LYS A N 1
ATOM 543 C CA . LYS A 1 71 ? 11.683 7.569 -13.744 1.00 88.56 71 LYS A CA 1
ATOM 544 C C . LYS A 1 71 ? 10.282 6.998 -13.926 1.00 88.56 71 LYS A C 1
ATOM 546 O O . LYS A 1 71 ? 9.498 7.566 -14.680 1.00 88.56 71 LYS A O 1
ATOM 551 N N . LEU A 1 72 ? 9.951 5.922 -13.205 1.00 90.44 72 LEU A N 1
ATOM 552 C CA . LEU A 1 72 ? 8.607 5.346 -13.235 1.00 90.44 72 LEU A CA 1
ATOM 553 C C . LEU A 1 72 ? 7.573 6.389 -12.801 1.00 90.44 72 LEU A C 1
ATOM 555 O O . LEU A 1 72 ? 6.600 6.603 -13.512 1.00 90.44 72 LEU A O 1
ATOM 559 N N . GLY A 1 73 ? 7.827 7.081 -11.684 1.00 85.62 73 GLY A N 1
ATOM 560 C CA . GLY A 1 73 ? 6.973 8.155 -11.180 1.00 85.62 73 GLY A CA 1
ATOM 561 C C . GLY A 1 73 ? 6.773 9.273 -12.199 1.00 85.62 73 GLY A C 1
ATOM 562 O O . GLY A 1 73 ? 5.636 9.627 -12.479 1.00 85.62 73 GLY A O 1
ATOM 563 N N . ALA A 1 74 ? 7.851 9.790 -12.795 1.00 83.81 74 ALA A N 1
ATOM 564 C CA . ALA A 1 74 ? 7.760 10.840 -13.810 1.00 83.81 74 ALA A CA 1
ATOM 565 C C . ALA A 1 74 ? 6.837 10.441 -14.971 1.00 83.81 74 ALA A C 1
ATOM 567 O O . ALA A 1 74 ? 6.007 11.243 -15.377 1.00 83.81 74 ALA A O 1
ATOM 568 N N . ARG A 1 75 ? 6.932 9.190 -15.440 1.00 87.12 75 ARG A N 1
ATOM 569 C CA . ARG A 1 75 ? 6.085 8.665 -16.518 1.00 87.12 75 ARG A CA 1
ATOM 570 C C . ARG A 1 75 ? 4.624 8.518 -16.107 1.00 87.12 75 ARG A C 1
ATOM 572 O O . ARG A 1 75 ? 3.741 8.903 -16.861 1.00 87.12 75 ARG A O 1
ATOM 579 N N . VAL A 1 76 ? 4.358 7.940 -14.936 1.00 87.88 76 VAL A N 1
ATOM 580 C CA . VAL A 1 76 ? 2.974 7.661 -14.521 1.00 87.88 76 VAL A CA 1
ATOM 581 C C . VAL A 1 76 ? 2.247 8.896 -14.001 1.00 87.88 76 VAL A C 1
ATOM 583 O O . VAL A 1 76 ? 1.030 8.936 -14.042 1.00 87.88 76 VAL A O 1
ATOM 586 N N . PHE A 1 77 ? 2.953 9.923 -13.528 1.00 80.31 77 PHE A N 1
ATOM 587 C CA . PHE A 1 77 ? 2.312 11.171 -13.103 1.00 80.31 77 PHE A CA 1
ATOM 588 C C . PHE A 1 77 ? 2.075 12.148 -14.260 1.00 80.31 77 PHE A C 1
ATOM 590 O O . PHE A 1 77 ? 1.311 13.092 -14.090 1.00 80.31 77 PHE A O 1
ATOM 597 N N . SER A 1 78 ? 2.692 11.926 -15.425 1.00 83.00 78 SER A N 1
ATOM 598 C CA . SER A 1 78 ? 2.440 12.714 -16.637 1.00 83.00 78 SER A CA 1
ATOM 599 C C . SER A 1 78 ? 1.362 12.120 -17.550 1.00 83.00 78 SER A C 1
ATOM 601 O O . SER A 1 78 ? 0.948 12.781 -18.495 1.00 83.00 78 SER A O 1
ATOM 603 N N . ASP A 1 79 ? 0.942 10.875 -17.309 1.00 85.38 79 ASP A N 1
ATOM 604 C CA . ASP A 1 79 ? 0.038 10.118 -18.178 1.00 85.38 79 ASP A CA 1
ATOM 605 C C . ASP A 1 79 ? -0.935 9.280 -17.330 1.00 85.38 79 ASP A C 1
ATOM 607 O O . ASP A 1 79 ? -0.542 8.348 -16.621 1.00 85.38 79 ASP A O 1
ATOM 611 N N . ALA A 1 80 ? -2.224 9.618 -17.409 1.00 86.94 80 ALA A N 1
ATOM 612 C CA . ALA A 1 80 ? -3.281 8.954 -16.653 1.00 86.94 80 ALA A CA 1
ATOM 613 C C . ALA A 1 80 ? -3.439 7.471 -17.034 1.00 86.94 80 ALA A C 1
ATOM 615 O O . ALA A 1 80 ? -3.728 6.643 -16.169 1.00 86.94 80 ALA A O 1
ATOM 616 N N . ASP A 1 81 ? -3.202 7.101 -18.293 1.00 92.19 81 ASP A N 1
ATOM 617 C CA . ASP A 1 81 ? -3.295 5.712 -18.747 1.00 92.19 81 ASP A CA 1
ATOM 618 C C . ASP A 1 81 ? -2.114 4.893 -18.231 1.00 92.19 81 ASP A C 1
ATOM 620 O O . ASP A 1 81 ? -2.284 3.758 -17.769 1.00 92.19 81 ASP A O 1
ATOM 624 N N . ALA A 1 82 ? -0.923 5.495 -18.215 1.00 92.12 82 ALA A N 1
ATOM 625 C CA . ALA A 1 82 ? 0.248 4.921 -17.567 1.00 92.12 82 ALA A CA 1
ATOM 626 C C . ALA A 1 82 ? 0.017 4.708 -16.061 1.00 92.12 82 ALA A C 1
ATOM 628 O O . ALA A 1 82 ? 0.384 3.653 -15.537 1.00 92.12 82 ALA A O 1
ATOM 629 N N . LEU A 1 83 ? -0.623 5.657 -15.367 1.00 90.38 83 LEU A N 1
ATOM 630 C CA . LEU A 1 83 ? -0.977 5.503 -13.953 1.00 90.38 83 LEU A CA 1
ATOM 631 C C . LEU A 1 83 ? -1.942 4.340 -13.726 1.00 90.38 83 LEU A C 1
ATOM 633 O O . LEU A 1 83 ? -1.651 3.469 -12.906 1.00 90.38 83 LEU A O 1
ATOM 637 N N . ARG A 1 84 ? -3.038 4.275 -14.491 1.00 90.31 84 ARG A N 1
ATOM 638 C CA . ARG A 1 84 ? -4.008 3.170 -14.401 1.00 90.31 84 ARG A CA 1
ATOM 639 C C . ARG A 1 84 ? -3.340 1.819 -14.644 1.00 90.31 84 ARG A C 1
ATOM 641 O O . ARG A 1 84 ? -3.620 0.852 -13.940 1.00 90.31 84 ARG A O 1
ATOM 648 N N . LYS A 1 85 ? -2.415 1.745 -15.606 1.00 94.94 85 LYS A N 1
ATOM 649 C CA . LYS A 1 85 ? -1.656 0.522 -15.901 1.00 94.94 85 LYS A CA 1
ATOM 650 C C . LYS A 1 85 ? -0.738 0.118 -14.745 1.00 94.94 85 LYS A C 1
ATOM 652 O O . LYS A 1 85 ? -0.671 -1.062 -14.409 1.00 94.94 85 LYS A O 1
ATOM 657 N N . LEU A 1 86 ? -0.048 1.077 -14.122 1.00 94.44 86 LEU A N 1
ATOM 658 C CA . LEU A 1 86 ? 0.773 0.828 -12.933 1.00 94.44 86 LEU A CA 1
ATOM 659 C C . LEU A 1 86 ? -0.088 0.279 -11.790 1.00 94.44 86 LEU A C 1
ATOM 661 O O . LEU A 1 86 ? 0.261 -0.731 -11.182 1.00 94.44 86 LEU A O 1
ATOM 665 N N . GLU A 1 87 ? -1.213 0.930 -11.514 1.00 93.19 87 GLU A N 1
ATOM 666 C CA . GLU A 1 87 ? -2.144 0.548 -10.453 1.00 93.19 87 GLU A CA 1
ATOM 667 C C . GLU A 1 87 ? -2.727 -0.847 -10.672 1.00 93.19 87 GLU A C 1
ATOM 669 O O . GLU A 1 87 ? -2.709 -1.662 -9.751 1.00 93.19 87 GLU A O 1
ATOM 674 N N . ALA A 1 88 ? -3.148 -1.167 -11.898 1.00 94.38 88 ALA A N 1
ATOM 675 C CA . ALA A 1 88 ? -3.669 -2.486 -12.253 1.00 94.38 88 ALA A CA 1
ATOM 676 C C . ALA A 1 88 ? -2.650 -3.619 -12.027 1.00 94.38 88 ALA A C 1
ATOM 678 O O . ALA A 1 88 ? -3.037 -4.751 -11.748 1.00 94.38 88 ALA A O 1
ATOM 679 N N . ILE A 1 89 ? -1.350 -3.321 -12.114 1.00 92.50 89 ILE A N 1
ATOM 680 C CA . ILE A 1 89 ? -0.271 -4.283 -11.854 1.00 92.50 89 ILE A CA 1
ATOM 681 C C . ILE A 1 89 ? 0.046 -4.373 -10.354 1.00 92.50 89 ILE A C 1
ATOM 683 O O . ILE A 1 89 ? 0.258 -5.463 -9.821 1.00 92.50 89 ILE A O 1
ATOM 687 N N . VAL A 1 90 ? 0.109 -3.233 -9.663 1.00 92.75 90 VAL A N 1
ATOM 688 C CA . VAL A 1 90 ? 0.594 -3.161 -8.276 1.00 92.75 90 VAL A CA 1
ATOM 689 C C . VAL A 1 90 ? -0.502 -3.486 -7.261 1.00 92.75 90 VAL A C 1
ATOM 691 O O . VAL A 1 90 ? -0.232 -4.213 -6.305 1.00 92.75 90 VAL A O 1
ATOM 694 N N . HIS A 1 91 ? -1.732 -2.996 -7.444 1.00 93.56 91 HIS A N 1
ATOM 695 C CA . HIS A 1 91 ? -2.807 -3.162 -6.460 1.00 93.56 91 HIS A CA 1
ATOM 696 C C . HIS A 1 91 ? -3.138 -4.637 -6.168 1.00 93.56 91 HIS A C 1
ATOM 698 O O . HIS A 1 91 ? -3.181 -4.990 -4.986 1.00 93.56 91 HIS A O 1
ATOM 704 N N . PRO A 1 92 ? -3.287 -5.536 -7.166 1.00 91.00 92 PRO A N 1
ATOM 705 C CA . PRO A 1 92 ? -3.544 -6.949 -6.883 1.00 91.00 92 PRO A CA 1
ATOM 706 C C . PRO A 1 92 ? -2.407 -7.613 -6.098 1.00 91.00 92 PRO A C 1
ATOM 708 O O . PRO A 1 92 ? -2.664 -8.397 -5.184 1.00 91.00 92 PRO A O 1
ATOM 711 N N . ALA A 1 93 ? -1.154 -7.266 -6.407 1.00 87.06 93 ALA A N 1
ATOM 712 C CA . ALA A 1 93 ? 0.016 -7.813 -5.726 1.00 87.06 93 ALA A CA 1
ATOM 713 C C . ALA A 1 93 ? 0.101 -7.352 -4.263 1.00 87.06 93 ALA A C 1
ATOM 715 O O . ALA A 1 93 ? 0.352 -8.161 -3.370 1.00 87.06 93 ALA A O 1
ATOM 716 N N . VAL A 1 94 ? -0.165 -6.067 -4.002 1.00 89.19 94 VAL A N 1
ATOM 717 C CA . VAL A 1 94 ? -0.251 -5.530 -2.636 1.00 89.19 94 VAL A CA 1
ATOM 718 C C . VAL A 1 94 ? -1.388 -6.203 -1.873 1.00 89.19 94 VAL A C 1
ATOM 720 O O . VAL A 1 94 ? -1.169 -6.693 -0.769 1.00 89.19 94 VAL A O 1
ATOM 723 N N . GLY A 1 95 ? -2.570 -6.318 -2.484 1.00 88.00 95 GLY A N 1
ATOM 724 C CA . GLY A 1 95 ? -3.713 -7.003 -1.885 1.00 88.00 95 GLY A CA 1
ATOM 725 C C . GLY A 1 95 ? -3.416 -8.464 -1.535 1.00 88.00 95 GLY A C 1
ATOM 726 O O . GLY A 1 95 ? -3.810 -8.925 -0.465 1.00 88.00 95 GLY A O 1
ATOM 727 N N . ALA A 1 96 ? -2.686 -9.191 -2.386 1.00 86.12 96 ALA A N 1
ATOM 728 C CA . ALA A 1 96 ? -2.270 -10.567 -2.116 1.00 86.12 96 ALA A CA 1
ATOM 729 C C . ALA A 1 96 ? -1.310 -10.664 -0.917 1.00 86.12 96 ALA A C 1
ATOM 731 O O . ALA A 1 96 ? -1.540 -11.477 -0.022 1.00 86.12 96 ALA A O 1
ATOM 732 N N . LEU A 1 97 ? -0.292 -9.800 -0.843 1.00 83.75 97 LEU A N 1
ATOM 733 C CA . LEU A 1 97 ? 0.622 -9.767 0.305 1.00 83.75 97 LEU A CA 1
ATOM 734 C C . LEU A 1 97 ? -0.088 -9.355 1.597 1.00 83.75 97 LEU A C 1
ATOM 736 O O . LEU A 1 97 ? 0.166 -9.937 2.648 1.00 83.75 97 LEU A O 1
ATOM 740 N N . THR A 1 98 ? -1.015 -8.398 1.530 1.00 86.12 98 THR A N 1
ATOM 741 C CA . THR A 1 98 ? -1.842 -8.035 2.682 1.00 86.12 98 THR A CA 1
ATOM 742 C C . THR A 1 98 ? -2.715 -9.215 3.120 1.00 86.12 98 THR A C 1
ATOM 744 O O . THR A 1 98 ? -2.781 -9.488 4.313 1.00 86.12 98 THR A O 1
ATOM 747 N N . LYS A 1 99 ? -3.338 -9.968 2.195 1.00 86.62 99 LYS A N 1
ATOM 748 C CA . LYS A 1 99 ? -4.087 -11.201 2.527 1.00 86.62 99 LYS A CA 1
ATOM 749 C C . LYS A 1 99 ? -3.213 -12.211 3.255 1.00 86.62 99 LYS A C 1
ATOM 751 O O . LYS A 1 99 ? -3.686 -12.823 4.205 1.00 86.62 99 LYS A O 1
ATOM 756 N N . GLU A 1 100 ? -1.976 -12.389 2.807 1.00 83.69 100 GLU A N 1
ATOM 757 C CA . GLU A 1 100 ? -1.054 -13.338 3.424 1.00 83.69 100 GLU A CA 1
ATOM 758 C C . GLU A 1 100 ? -0.641 -12.897 4.829 1.00 83.69 100 GLU A C 1
ATOM 760 O O . GLU A 1 100 ? -0.745 -13.676 5.772 1.00 83.69 100 GLU A O 1
ATOM 765 N N . TRP A 1 101 ? -0.297 -11.620 5.002 1.00 86.00 101 TRP A N 1
ATOM 766 C CA . TRP A 1 101 ? 0.007 -11.053 6.316 1.00 86.00 101 TRP A CA 1
ATOM 767 C C . TRP A 1 101 ? -1.172 -11.190 7.296 1.00 86.00 101 TRP A C 1
ATOM 769 O O . TRP A 1 101 ? -0.996 -11.588 8.447 1.00 86.00 101 TRP A O 1
ATOM 779 N N . LEU A 1 102 ? -2.399 -10.959 6.819 1.00 83.69 102 LEU A N 1
ATOM 780 C CA . LEU A 1 102 ? -3.613 -11.120 7.621 1.00 83.69 102 LEU A CA 1
ATOM 781 C C . LEU A 1 102 ? -3.838 -12.562 8.101 1.00 83.69 102 LEU A C 1
ATOM 783 O O . LEU A 1 102 ? -4.407 -12.751 9.172 1.00 83.69 102 LEU A O 1
ATOM 787 N N . LYS A 1 103 ? -3.409 -13.587 7.351 1.00 84.50 103 LYS A N 1
ATOM 788 C CA . LYS A 1 103 ? -3.525 -14.991 7.798 1.00 84.50 103 LYS A CA 1
ATOM 789 C C . LYS A 1 103 ? -2.627 -15.303 8.994 1.00 84.50 103 LYS A C 1
ATOM 791 O O . LYS A 1 103 ? -2.940 -16.218 9.744 1.00 84.50 103 LYS A O 1
ATOM 796 N N . GLN A 1 104 ? -1.530 -14.565 9.146 1.00 80.88 104 GLN A N 1
ATOM 797 C CA . GLN A 1 104 ? -0.552 -14.739 10.222 1.00 80.88 104 GLN A CA 1
ATOM 798 C C . GLN A 1 104 ? -0.875 -13.881 11.453 1.00 80.88 104 GLN A C 1
ATOM 800 O O . GLN A 1 104 ? -0.143 -13.913 12.437 1.00 80.88 104 GLN A O 1
ATOM 805 N N . THR A 1 105 ? -1.940 -13.079 11.393 1.00 81.19 105 THR A N 1
ATOM 806 C CA . THR A 1 105 ? -2.291 -12.153 12.466 1.00 81.19 105 THR A CA 1
ATOM 807 C C . THR A 1 105 ? -3.231 -12.815 13.469 1.00 81.19 105 THR A C 1
ATOM 809 O O . THR A 1 105 ? -4.290 -13.323 13.100 1.00 81.19 105 THR A O 1
ATOM 812 N N . GLU A 1 106 ? -2.851 -12.770 14.744 1.00 83.00 106 GLU A N 1
ATOM 813 C CA . GLU A 1 106 ? -3.609 -13.367 15.853 1.00 83.00 106 GLU A CA 1
ATOM 814 C C . GLU A 1 106 ? -4.294 -12.324 16.746 1.00 83.00 106 GLU A C 1
ATOM 816 O O . GLU A 1 106 ? -5.097 -12.673 17.610 1.00 83.00 106 GLU A O 1
ATOM 821 N N . THR A 1 107 ? -3.996 -11.037 16.550 1.00 84.75 107 THR A N 1
ATOM 822 C CA . THR A 1 107 ? -4.578 -9.968 17.363 1.00 84.75 107 THR A CA 1
ATOM 823 C C . THR A 1 107 ? -6.056 -9.762 17.033 1.00 84.75 107 THR A C 1
ATOM 825 O O . THR A 1 107 ? -6.442 -9.838 15.865 1.00 84.75 107 THR A O 1
ATOM 828 N N . PRO A 1 108 ? -6.902 -9.440 18.029 1.00 88.25 108 PRO A N 1
ATOM 829 C CA . PRO A 1 108 ? -8.320 -9.206 17.780 1.00 88.25 108 PRO A CA 1
ATOM 830 C C . PRO A 1 108 ? -8.593 -7.987 16.898 1.00 88.25 108 PRO A C 1
ATOM 832 O O . PRO A 1 108 ? -9.611 -7.952 16.223 1.00 88.25 108 PRO A O 1
ATOM 835 N N . ILE A 1 109 ? -7.716 -6.979 16.878 1.00 90.50 109 ILE A N 1
ATOM 836 C CA . ILE A 1 109 ? -7.900 -5.764 16.074 1.00 90.50 109 ILE A CA 1
ATOM 837 C C . ILE A 1 109 ? -6.682 -5.557 15.182 1.00 90.50 109 ILE A C 1
ATOM 839 O O . ILE A 1 109 ? -5.539 -5.543 15.639 1.00 90.50 109 ILE A O 1
ATOM 843 N N . VAL A 1 110 ? -6.953 -5.340 13.901 1.00 92.56 110 VAL A N 1
ATOM 844 C CA . VAL A 1 110 ? -5.956 -5.189 12.850 1.00 92.56 110 VAL A CA 1
ATOM 845 C C . VAL A 1 110 ? -6.215 -3.908 12.079 1.00 92.56 110 VAL A C 1
ATOM 847 O O . VAL A 1 110 ? -7.352 -3.600 11.733 1.00 92.56 110 VAL A O 1
ATOM 850 N N . VAL A 1 111 ? -5.155 -3.162 11.781 1.00 95.12 111 VAL A N 1
ATOM 851 C CA . VAL A 1 111 ? -5.223 -1.891 11.058 1.00 95.12 111 VAL A CA 1
ATOM 852 C C . VAL A 1 111 ? -4.344 -1.971 9.819 1.00 95.12 111 VAL A C 1
ATOM 854 O O . VAL A 1 111 ? -3.131 -2.125 9.926 1.00 95.12 111 VAL A O 1
ATOM 857 N N . VAL A 1 112 ? -4.937 -1.821 8.637 1.00 95.38 112 VAL A N 1
ATOM 858 C CA . VAL A 1 112 ? -4.206 -1.724 7.368 1.00 95.38 112 VAL A CA 1
ATOM 859 C C . VAL A 1 112 ? -4.246 -0.281 6.887 1.00 95.38 112 VAL A C 1
ATOM 861 O O . VAL A 1 112 ? -5.295 0.225 6.498 1.00 95.38 112 VAL A O 1
ATOM 864 N N . GLU A 1 113 ? -3.097 0.384 6.917 1.00 94.25 113 GLU A N 1
ATOM 865 C CA . GLU A 1 113 ? -2.894 1.740 6.415 1.00 94.25 113 GLU A CA 1
ATOM 866 C C . GLU A 1 113 ? -2.521 1.711 4.928 1.00 94.25 113 GLU A C 1
ATOM 868 O O . GLU A 1 113 ? -1.571 1.032 4.543 1.00 94.25 113 GLU A O 1
ATOM 873 N N . ALA A 1 114 ? -3.227 2.480 4.094 1.00 91.06 114 ALA A N 1
ATOM 874 C CA . ALA A 1 114 ? -2.810 2.739 2.713 1.00 91.06 114 ALA A CA 1
ATOM 875 C C . ALA A 1 114 ? -3.348 4.086 2.211 1.00 91.06 114 ALA A C 1
ATOM 877 O O . ALA A 1 114 ? -4.493 4.448 2.491 1.00 91.06 114 ALA A O 1
ATOM 878 N N . ILE A 1 115 ? -2.564 4.824 1.414 1.00 87.00 115 ILE A N 1
ATOM 879 C CA . ILE A 1 115 ? -3.063 6.055 0.765 1.00 87.00 115 ILE A CA 1
ATOM 880 C C . ILE A 1 115 ? -4.149 5.723 -0.266 1.00 87.00 115 ILE A C 1
ATOM 882 O O . ILE A 1 115 ? -5.160 6.426 -0.328 1.00 87.00 115 ILE A O 1
ATOM 886 N N . LYS A 1 116 ? -3.928 4.654 -1.045 1.00 89.12 116 LYS A N 1
ATOM 887 C CA . LYS A 1 116 ? -4.806 4.181 -2.127 1.00 89.12 116 LYS A CA 1
ATOM 888 C C . LYS A 1 116 ? -5.695 3.005 -1.713 1.00 89.12 116 LYS A C 1
ATOM 890 O O . LYS A 1 116 ? -5.955 2.100 -2.497 1.00 89.12 116 LYS A O 1
ATOM 895 N N . LEU A 1 117 ? -6.110 2.971 -0.444 1.00 92.06 117 LEU A N 1
ATOM 896 C CA . LEU A 1 117 ? -6.885 1.857 0.114 1.00 92.06 117 LEU A CA 1
ATOM 897 C C . LEU A 1 117 ? -8.198 1.627 -0.650 1.00 92.06 117 LEU A C 1
ATOM 899 O O . LEU A 1 117 ? -8.573 0.486 -0.922 1.00 92.06 117 LEU A O 1
ATOM 903 N N . ILE A 1 118 ? -8.895 2.709 -1.006 1.00 90.62 118 ILE A N 1
ATOM 904 C CA . ILE A 1 118 ? -10.186 2.630 -1.695 1.00 90.62 118 ILE A CA 1
ATOM 905 C C . ILE A 1 118 ? -9.968 2.230 -3.153 1.00 90.62 118 ILE A C 1
ATOM 907 O O . ILE A 1 118 ? -10.583 1.279 -3.627 1.00 90.62 118 ILE A O 1
ATOM 911 N N . GLU A 1 119 ? -9.028 2.900 -3.810 1.00 88.44 119 GLU A N 1
ATOM 912 C CA . GLU A 1 119 ? -8.639 2.732 -5.208 1.00 88.44 119 GLU A CA 1
ATOM 913 C C . GLU A 1 119 ? -8.077 1.326 -5.487 1.00 88.44 119 GLU A C 1
ATOM 915 O O . GLU A 1 119 ? -8.270 0.771 -6.565 1.00 88.44 119 GLU A O 1
ATOM 920 N N . ALA A 1 120 ? -7.429 0.704 -4.499 1.00 87.94 120 ALA A N 1
ATOM 921 C CA . ALA A 1 120 ? -6.980 -0.685 -4.557 1.00 87.94 120 ALA A CA 1
ATOM 922 C C . ALA A 1 120 ? -8.096 -1.709 -4.267 1.00 87.94 120 ALA A C 1
ATOM 924 O O . ALA A 1 120 ? -7.826 -2.908 -4.198 1.00 87.94 120 ALA A O 1
ATOM 925 N N . GLY A 1 121 ? -9.336 -1.267 -4.029 1.00 89.06 121 GLY A N 1
ATOM 926 C CA . GLY A 1 121 ? -10.457 -2.127 -3.633 1.00 89.06 121 GLY A CA 1
ATOM 927 C C . GLY A 1 121 ? -10.317 -2.711 -2.223 1.00 89.06 121 GLY A C 1
ATOM 928 O O . GLY A 1 121 ? -11.164 -3.489 -1.781 1.00 89.06 121 GLY A O 1
ATOM 929 N N . MET A 1 122 ? -9.282 -2.309 -1.478 1.00 89.38 122 MET A N 1
ATOM 930 C CA . MET A 1 122 ? -8.957 -2.827 -0.153 1.00 89.38 122 MET A CA 1
ATOM 931 C C . MET A 1 122 ? -9.892 -2.306 0.948 1.00 89.38 122 MET A C 1
ATOM 933 O O . MET A 1 122 ? -9.656 -2.568 2.114 1.00 89.38 122 MET A O 1
ATOM 937 N N . HIS A 1 123 ? -10.941 -1.559 0.643 1.00 89.56 123 HIS A N 1
ATOM 938 C CA . HIS A 1 123 ? -11.961 -1.204 1.633 1.00 89.56 123 HIS A CA 1
ATOM 939 C C . HIS A 1 123 ? -13.045 -2.293 1.729 1.00 89.56 123 HIS A C 1
ATOM 941 O O . HIS A 1 123 ? -13.649 -2.469 2.778 1.00 89.56 123 HIS A O 1
ATOM 947 N N . THR A 1 124 ? -13.245 -3.079 0.662 1.00 87.81 124 THR A N 1
ATOM 948 C CA . THR A 1 124 ? -14.357 -4.047 0.518 1.00 87.81 124 THR A CA 1
ATOM 949 C C . THR A 1 124 ? -14.275 -5.264 1.443 1.00 87.81 124 THR A C 1
ATOM 951 O O . THR A 1 124 ? -15.270 -5.923 1.720 1.00 87.81 124 THR A O 1
ATOM 954 N N . TRP A 1 125 ? -13.075 -5.582 1.911 1.00 86.44 125 TRP A N 1
ATOM 955 C CA . TRP A 1 125 ? -12.777 -6.668 2.848 1.00 86.44 125 TRP A CA 1
ATOM 956 C C . TRP A 1 125 ? -12.512 -6.208 4.291 1.00 86.44 125 TRP A C 1
ATOM 958 O O . TRP A 1 125 ? -12.193 -7.067 5.121 1.00 86.44 125 TRP A O 1
ATOM 968 N N . CYS A 1 126 ? -12.591 -4.897 4.558 1.00 88.75 126 CYS A N 1
ATOM 969 C CA . CYS A 1 126 ? -12.467 -4.299 5.888 1.00 88.75 126 CYS A CA 1
ATOM 970 C C . CYS A 1 126 ? -13.823 -4.302 6.598 1.00 88.75 126 CYS A C 1
ATOM 972 O O . CYS A 1 126 ? -14.858 -4.128 5.961 1.00 88.75 126 CYS A O 1
ATOM 974 N N . ASP A 1 127 ? -13.804 -4.442 7.919 1.00 88.38 127 ASP A N 1
ATOM 975 C CA . ASP A 1 127 ? -15.002 -4.349 8.755 1.00 88.38 127 ASP A CA 1
ATOM 976 C C . ASP A 1 127 ? -15.374 -2.880 9.043 1.00 88.38 127 ASP A C 1
ATOM 978 O O . ASP A 1 127 ? -16.549 -2.542 9.171 1.00 88.38 127 ASP A O 1
ATOM 982 N N . ALA A 1 128 ? -14.380 -1.983 9.090 1.00 89.19 128 ALA A N 1
ATOM 983 C CA . ALA A 1 128 ? -14.584 -0.534 9.121 1.00 89.19 128 ALA A CA 1
ATOM 984 C C . ALA A 1 128 ? -13.549 0.205 8.272 1.00 89.19 128 ALA A C 1
ATOM 986 O O . ALA A 1 128 ? -12.381 -0.183 8.211 1.00 89.19 128 ALA A O 1
ATOM 987 N N . LEU A 1 129 ? -13.965 1.327 7.688 1.00 92.00 129 LEU A N 1
ATOM 988 C CA . LEU A 1 129 ? -13.083 2.276 7.020 1.00 92.00 129 LEU A CA 1
ATOM 989 C C . LEU A 1 129 ? -12.915 3.523 7.889 1.00 92.00 129 LEU A C 1
ATOM 991 O O . LEU A 1 129 ? -13.867 4.265 8.123 1.00 92.00 129 LEU A O 1
ATOM 995 N N . TRP A 1 130 ? -11.702 3.759 8.374 1.00 95.25 130 TRP A N 1
ATOM 996 C CA . TRP A 1 130 ? -11.338 4.961 9.112 1.00 95.25 130 TRP A CA 1
ATOM 997 C C . TRP A 1 130 ? -10.616 5.931 8.182 1.00 95.25 130 TRP A C 1
ATOM 999 O O . TRP A 1 130 ? -9.633 5.575 7.527 1.00 95.25 130 TRP A O 1
ATOM 1009 N N . VAL A 1 131 ? -11.088 7.175 8.138 1.00 95.38 131 VAL A N 1
ATOM 1010 C CA . VAL A 1 131 ? -10.491 8.235 7.320 1.00 95.38 131 VAL A CA 1
ATOM 1011 C C . VAL A 1 131 ? -9.858 9.280 8.220 1.00 95.38 131 VAL A C 1
ATOM 1013 O O . VAL A 1 131 ? -10.526 9.916 9.032 1.00 95.38 131 VAL A O 1
ATOM 1016 N N . VAL A 1 132 ? -8.553 9.481 8.056 1.00 95.69 132 VAL A N 1
ATOM 1017 C CA . VAL A 1 132 ? -7.816 10.548 8.732 1.00 95.69 132 VAL A CA 1
ATOM 1018 C C . VAL A 1 132 ? -7.789 11.771 7.832 1.00 95.69 132 VAL A C 1
ATOM 1020 O O . VAL A 1 132 ? -7.194 11.735 6.746 1.00 95.69 132 VAL A O 1
ATOM 1023 N N . LYS A 1 133 ? -8.388 12.863 8.305 1.00 94.19 133 LYS A N 1
ATOM 1024 C CA . LYS A 1 133 ? -8.363 14.168 7.640 1.00 94.19 133 LYS A CA 1
ATOM 1025 C C . LYS A 1 133 ? -7.540 15.169 8.442 1.00 94.19 133 LYS A C 1
ATOM 1027 O O . LYS A 1 133 ? -7.362 15.014 9.647 1.00 94.19 133 LYS A O 1
ATOM 1032 N N . CYS A 1 134 ? -7.058 16.207 7.776 1.00 91.94 134 CYS A N 1
ATOM 1033 C CA . CYS A 1 134 ? -6.665 17.442 8.441 1.00 91.94 134 CYS A CA 1
ATOM 1034 C C . CYS A 1 134 ? -6.839 18.628 7.484 1.00 91.94 134 CYS A C 1
ATOM 1036 O O . CYS A 1 134 ? -7.022 18.417 6.284 1.00 91.94 134 CYS A O 1
ATOM 1038 N N . SER A 1 135 ? -6.748 19.854 7.997 1.00 89.94 135 SER A N 1
ATOM 1039 C CA . SER A 1 135 ? -6.721 21.077 7.183 1.00 89.94 135 SER A CA 1
ATOM 1040 C C . SER A 1 135 ? -5.614 21.029 6.126 1.00 89.94 135 SER A C 1
ATOM 1042 O O . SER A 1 135 ? -4.523 20.513 6.403 1.00 89.94 135 SER A O 1
ATOM 1044 N N . THR A 1 136 ? -5.860 21.611 4.954 1.00 86.69 136 THR A N 1
ATOM 1045 C CA . THR A 1 136 ? -4.892 21.684 3.850 1.00 86.69 136 THR A CA 1
ATOM 1046 C C . THR A 1 136 ? -3.592 22.367 4.271 1.00 86.69 136 THR A C 1
ATOM 1048 O O . THR A 1 136 ? -2.511 21.909 3.909 1.00 86.69 136 THR A O 1
ATOM 1051 N N . GLU A 1 137 ? -3.676 23.397 5.109 1.00 87.12 137 GLU A N 1
ATOM 1052 C CA . GLU A 1 137 ? -2.536 24.123 5.671 1.00 87.12 137 GLU A CA 1
ATOM 1053 C C . GLU A 1 137 ? -1.630 23.174 6.465 1.00 87.12 137 GLU A C 1
ATOM 1055 O O . GLU A 1 137 ? -0.438 23.060 6.175 1.00 87.12 137 GLU A O 1
ATOM 1060 N N . ALA A 1 138 ? -2.215 22.400 7.385 1.00 88.38 138 ALA A N 1
ATOM 1061 C CA . ALA A 1 138 ? -1.493 21.383 8.147 1.00 88.38 138 ALA A CA 1
ATOM 1062 C C . ALA A 1 138 ? -0.907 20.274 7.253 1.00 88.38 138 ALA A C 1
ATOM 1064 O O . ALA A 1 138 ? 0.180 19.770 7.543 1.00 88.38 138 ALA A O 1
ATOM 1065 N N . GLN A 1 139 ? -1.584 19.883 6.162 1.00 88.75 139 GLN A N 1
ATOM 1066 C CA . GLN A 1 139 ? -1.022 18.914 5.211 1.00 88.75 139 GLN A CA 1
ATOM 1067 C C . GLN A 1 139 ? 0.236 19.471 4.549 1.00 88.75 139 GLN A C 1
ATOM 1069 O O . GLN A 1 139 ? 1.252 18.780 4.513 1.00 88.75 139 GLN A O 1
ATOM 1074 N N . ILE A 1 140 ? 0.173 20.706 4.043 1.00 86.88 140 ILE A N 1
ATOM 1075 C CA . ILE A 1 140 ? 1.294 21.369 3.370 1.00 86.88 140 ILE A CA 1
ATOM 1076 C C . ILE A 1 140 ? 2.473 21.501 4.332 1.00 86.88 140 ILE A C 1
ATOM 1078 O O . ILE A 1 140 ? 3.576 21.082 3.989 1.00 86.88 140 ILE A O 1
ATOM 1082 N N . GLU A 1 141 ? 2.239 22.017 5.540 1.00 86.69 141 GLU A N 1
ATOM 1083 C CA . GLU A 1 141 ? 3.285 22.220 6.546 1.00 86.69 141 GLU A CA 1
ATOM 1084 C C . GLU A 1 141 ? 3.989 20.903 6.900 1.00 86.69 141 GLU A C 1
ATOM 1086 O O . GLU A 1 141 ? 5.217 20.803 6.835 1.00 86.69 141 GLU A O 1
ATOM 1091 N N . ARG A 1 142 ? 3.217 19.855 7.211 1.00 87.31 142 ARG A N 1
ATOM 1092 C CA . ARG A 1 142 ? 3.764 18.537 7.570 1.00 87.31 142 ARG A CA 1
ATOM 1093 C C . ARG A 1 142 ? 4.520 17.908 6.416 1.00 87.31 142 ARG A C 1
ATOM 1095 O O . ARG A 1 142 ? 5.587 17.345 6.616 1.00 87.31 142 ARG A O 1
ATOM 1102 N N . VAL A 1 143 ? 3.982 17.989 5.204 1.00 85.00 143 VAL A N 1
ATOM 1103 C CA . VAL A 1 143 ? 4.609 17.393 4.024 1.00 85.00 143 VAL A CA 1
ATOM 1104 C C . VAL A 1 143 ? 5.906 18.116 3.674 1.00 85.00 143 VAL A C 1
ATOM 1106 O O . VAL A 1 143 ? 6.904 17.446 3.412 1.00 85.00 143 VAL A O 1
ATOM 1109 N N . ALA A 1 144 ? 5.916 19.449 3.719 1.00 83.12 144 ALA A N 1
ATOM 1110 C CA . ALA A 1 144 ? 7.117 20.246 3.497 1.00 83.12 144 ALA A CA 1
ATOM 1111 C C . ALA A 1 144 ? 8.205 19.904 4.527 1.00 83.12 144 ALA A C 1
ATOM 1113 O O . ALA A 1 144 ? 9.341 19.610 4.150 1.00 83.12 144 ALA A O 1
ATOM 1114 N N . ARG A 1 145 ? 7.834 19.841 5.813 1.00 83.62 145 ARG A N 1
ATOM 1115 C CA . ARG A 1 145 ? 8.740 19.499 6.917 1.00 83.62 145 ARG A CA 1
ATOM 1116 C C . ARG A 1 145 ? 9.267 18.066 6.829 1.00 83.62 145 ARG A C 1
ATOM 1118 O O . ARG A 1 145 ? 10.474 17.850 6.860 1.00 83.62 145 ARG A O 1
ATOM 1125 N N . ASP A 1 146 ? 8.375 17.086 6.715 1.00 78.81 146 ASP A N 1
ATOM 1126 C CA . ASP A 1 146 ? 8.714 15.666 6.869 1.00 78.81 146 ASP A CA 1
ATOM 1127 C C . ASP A 1 146 ? 9.354 15.078 5.602 1.00 78.81 146 ASP A C 1
ATOM 1129 O O . ASP A 1 146 ? 10.058 14.071 5.669 1.00 78.81 146 ASP A O 1
ATOM 1133 N N . ARG A 1 147 ? 9.101 15.675 4.428 1.00 75.12 147 ARG A N 1
ATOM 1134 C CA . ARG A 1 147 ? 9.595 15.177 3.133 1.00 75.12 147 ARG A CA 1
ATOM 1135 C C . ARG A 1 147 ? 10.556 16.129 2.427 1.00 75.12 147 ARG A C 1
ATOM 1137 O O . ARG A 1 147 ? 10.866 15.878 1.265 1.00 75.12 147 ARG A O 1
ATOM 1144 N N . GLN A 1 148 ? 11.018 17.176 3.114 1.00 76.88 148 GLN A N 1
ATOM 1145 C CA . GLN A 1 148 ? 11.993 18.149 2.606 1.00 76.88 148 GLN A CA 1
ATOM 1146 C C . GLN A 1 148 ? 11.621 18.680 1.211 1.00 76.88 148 GLN A C 1
ATOM 1148 O O . GLN A 1 148 ? 12.440 18.681 0.294 1.00 76.88 148 GLN A O 1
ATOM 1153 N N . MET A 1 149 ? 10.360 19.083 1.037 1.00 75.12 149 MET A N 1
ATOM 1154 C CA . MET A 1 149 ? 9.853 19.605 -0.236 1.00 75.12 149 MET A CA 1
ATOM 1155 C C . MET A 1 149 ? 9.351 21.037 -0.106 1.00 75.12 149 MET A C 1
ATOM 1157 O O . MET A 1 149 ? 8.983 21.470 0.987 1.00 75.12 149 MET A O 1
ATOM 1161 N N . SER A 1 150 ? 9.321 21.764 -1.225 1.00 79.12 150 SER A N 1
ATOM 1162 C CA . SER A 1 150 ? 8.767 23.116 -1.248 1.00 79.12 150 SER A CA 1
ATOM 1163 C C . SER A 1 150 ? 7.256 23.091 -0.964 1.00 79.12 150 SER A C 1
ATOM 1165 O O . SER A 1 150 ? 6.576 22.103 -1.276 1.00 79.12 150 SER A O 1
ATOM 1167 N N . PRO A 1 151 ? 6.690 24.167 -0.391 1.00 79.88 151 PRO A N 1
ATOM 1168 C CA . PRO A 1 151 ? 5.243 24.311 -0.257 1.00 79.88 151 PRO A CA 1
ATOM 1169 C C . PRO A 1 151 ? 4.504 24.189 -1.598 1.00 79.88 151 PRO A C 1
ATOM 1171 O O . PRO A 1 151 ? 3.393 23.665 -1.648 1.00 79.88 151 PRO A O 1
ATOM 1174 N N . GLU A 1 152 ? 5.113 24.640 -2.694 1.00 79.25 152 GLU A N 1
ATOM 1175 C CA . GLU A 1 152 ? 4.572 24.549 -4.053 1.00 79.25 152 GLU A CA 1
ATOM 1176 C C . GLU A 1 152 ? 4.475 23.087 -4.515 1.00 79.25 152 GLU A C 1
ATOM 1178 O O . GLU A 1 152 ? 3.411 22.657 -4.966 1.00 79.25 152 GLU A O 1
ATOM 1183 N N . ASP A 1 153 ? 5.529 22.293 -4.306 1.00 74.81 153 ASP A N 1
ATOM 1184 C CA . ASP A 1 153 ? 5.532 20.859 -4.618 1.00 74.81 153 ASP A CA 1
ATOM 1185 C C . ASP A 1 153 ? 4.546 20.086 -3.734 1.00 74.81 153 ASP A C 1
ATOM 1187 O O . ASP A 1 153 ? 3.874 19.159 -4.198 1.00 74.81 153 ASP A O 1
ATOM 1191 N N . ALA A 1 154 ? 4.430 20.465 -2.457 1.00 78.38 154 ALA A N 1
ATOM 1192 C CA . ALA A 1 154 ? 3.460 19.880 -1.540 1.00 78.38 154 ALA A CA 1
ATOM 1193 C C . ALA A 1 154 ? 2.022 20.133 -2.021 1.00 78.38 154 ALA A C 1
ATOM 1195 O O . ALA A 1 154 ? 1.228 19.191 -2.084 1.00 78.38 154 ALA A O 1
ATOM 1196 N N . ARG A 1 155 ? 1.700 21.369 -2.433 1.00 81.06 155 ARG A N 1
ATOM 1197 C CA . ARG A 1 155 ? 0.391 21.722 -3.011 1.00 81.06 155 ARG A CA 1
ATOM 1198 C C . ARG A 1 155 ? 0.103 20.942 -4.288 1.00 81.06 155 ARG A C 1
ATOM 1200 O O . ARG A 1 155 ? -0.972 20.360 -4.397 1.00 81.06 155 ARG A O 1
ATOM 1207 N N . ALA A 1 156 ? 1.060 20.870 -5.214 1.00 76.62 156 ALA A N 1
ATOM 1208 C CA . ALA A 1 156 ? 0.898 20.121 -6.460 1.00 76.62 156 ALA A CA 1
ATOM 1209 C C . ALA A 1 156 ? 0.609 18.633 -6.197 1.00 76.62 156 ALA A C 1
ATOM 1211 O O . ALA A 1 156 ? -0.281 18.042 -6.807 1.00 76.62 156 ALA A O 1
ATOM 1212 N N . ARG A 1 157 ? 1.307 18.026 -5.228 1.00 78.00 157 ARG A N 1
ATOM 1213 C CA . ARG A 1 157 ? 1.077 16.627 -4.835 1.00 78.00 157 ARG A CA 1
ATOM 1214 C C . ARG A 1 157 ? -0.266 16.402 -4.157 1.00 78.00 157 ARG A C 1
ATOM 1216 O O . ARG A 1 157 ? -0.834 15.333 -4.346 1.00 78.00 157 ARG A O 1
ATOM 1223 N N . LEU A 1 158 ? -0.741 17.354 -3.354 1.00 78.69 158 LEU A N 1
ATOM 1224 C CA . LEU A 1 158 ? -2.060 17.286 -2.722 1.00 78.69 158 LEU A CA 1
ATOM 1225 C C . LEU A 1 158 ? -3.180 17.424 -3.759 1.00 78.69 158 LEU A C 1
ATOM 1227 O O . LEU A 1 158 ? -4.142 16.665 -3.703 1.00 78.69 158 LEU A O 1
ATOM 1231 N N . ALA A 1 159 ? -3.019 18.321 -4.735 1.00 75.75 159 ALA A N 1
ATOM 1232 C CA . ALA A 1 159 ? -3.974 18.516 -5.826 1.00 75.75 159 ALA A CA 1
ATOM 1233 C C . ALA A 1 159 ? -4.085 17.297 -6.759 1.00 75.75 159 ALA A C 1
ATOM 1235 O O . ALA A 1 159 ? -5.139 17.059 -7.334 1.00 75.75 159 ALA A O 1
ATOM 1236 N N . ALA A 1 160 ? -3.018 16.505 -6.888 1.00 70.31 160 ALA A N 1
ATOM 1237 C CA . ALA A 1 160 ? -3.002 15.288 -7.701 1.00 70.31 160 ALA A CA 1
ATOM 1238 C C . ALA A 1 160 ? -3.660 14.063 -7.024 1.00 70.31 160 ALA A C 1
ATOM 1240 O O . ALA A 1 160 ? -3.595 12.959 -7.566 1.00 70.31 160 ALA A O 1
ATOM 1241 N N . GLN A 1 161 ? -4.228 14.205 -5.820 1.00 69.69 161 GLN A N 1
ATOM 1242 C CA . GLN A 1 161 ? -4.871 13.095 -5.108 1.00 69.69 161 GLN A CA 1
ATOM 1243 C C . GLN A 1 161 ? -6.370 13.018 -5.396 1.00 69.69 161 GLN A C 1
ATOM 1245 O O . GLN A 1 161 ? -7.000 14.021 -5.716 1.00 69.69 161 GLN A O 1
ATOM 1250 N N . GLY A 1 162 ? -6.940 11.820 -5.225 1.00 70.44 162 GLY A N 1
ATOM 1251 C CA . GLY A 1 162 ? -8.389 11.624 -5.243 1.00 70.44 162 GLY A CA 1
ATOM 1252 C C . GLY A 1 162 ? -9.103 12.488 -4.200 1.00 70.44 162 GLY A C 1
ATOM 1253 O O . GLY A 1 162 ? -8.502 12.916 -3.203 1.00 70.44 162 GLY A O 1
ATOM 1254 N N . SER A 1 163 ? -10.390 12.738 -4.438 1.00 80.19 163 SER A N 1
ATOM 1255 C CA . SER A 1 163 ? -11.189 13.637 -3.611 1.00 80.19 163 SER A CA 1
ATOM 1256 C C . SER A 1 163 ? -11.233 13.149 -2.163 1.00 80.19 163 SER A C 1
ATOM 1258 O O . SER A 1 163 ? -11.534 11.987 -1.885 1.00 80.19 163 SER A O 1
ATOM 1260 N N . LEU A 1 164 ? -10.935 14.041 -1.211 1.00 82.88 164 LEU A N 1
ATOM 1261 C CA . LEU A 1 164 ? -11.120 13.730 0.208 1.00 82.88 164 LEU A CA 1
ATOM 1262 C C . LEU A 1 164 ? -12.595 13.434 0.502 1.00 82.88 164 LEU A C 1
ATOM 1264 O O . LEU A 1 164 ? -12.877 12.539 1.293 1.00 82.88 164 LEU A O 1
ATOM 1268 N N . ASP A 1 165 ? -13.512 14.132 -0.165 1.00 84.62 165 ASP A N 1
ATOM 1269 C CA . ASP A 1 165 ? -14.953 13.993 0.050 1.00 84.62 165 ASP A CA 1
ATOM 1270 C C . ASP A 1 165 ? -15.452 12.600 -0.337 1.00 84.62 165 ASP A C 1
ATOM 1272 O O . ASP A 1 165 ? -16.261 12.019 0.383 1.00 84.62 165 ASP A O 1
ATOM 1276 N N . GLU A 1 166 ? -14.903 12.010 -1.404 1.00 84.75 166 GLU A N 1
ATOM 1277 C CA . GLU A 1 166 ? -15.190 10.618 -1.775 1.00 84.75 166 GLU A CA 1
ATOM 1278 C C . GLU A 1 166 ? -14.774 9.658 -0.658 1.00 84.75 166 GLU A C 1
ATOM 1280 O O . GLU A 1 166 ? -15.528 8.759 -0.293 1.00 84.75 166 GLU A O 1
ATOM 1285 N N . LYS A 1 167 ? -13.598 9.873 -0.052 1.00 87.94 167 LYS A N 1
ATOM 1286 C CA . LYS A 1 167 ? -13.133 9.047 1.073 1.00 87.94 167 LYS A CA 1
ATOM 1287 C C . LYS A 1 167 ? -14.033 9.227 2.290 1.00 87.94 167 LYS A C 1
ATOM 1289 O O . LYS A 1 167 ? -14.403 8.239 2.918 1.00 87.94 167 LYS A O 1
ATOM 1294 N N . LEU A 1 168 ? -14.390 10.470 2.614 1.00 88.75 168 LEU A N 1
ATOM 1295 C CA . LEU A 1 168 ? -15.265 10.795 3.742 1.00 88.75 168 LEU A CA 1
ATOM 1296 C C . LEU A 1 168 ? -16.663 10.191 3.573 1.00 88.75 168 LEU A C 1
ATOM 1298 O O . LEU A 1 168 ? -17.213 9.693 4.550 1.00 88.75 168 LEU A O 1
ATOM 1302 N N . GLY A 1 169 ? -17.201 10.160 2.351 1.00 86.94 169 GLY A N 1
ATOM 1303 C CA . GLY A 1 169 ? -18.492 9.535 2.051 1.00 86.94 169 GLY A CA 1
ATOM 1304 C C . GLY A 1 169 ? -18.533 8.023 2.301 1.00 86.94 169 GLY A C 1
ATOM 1305 O O . GLY A 1 169 ? -19.604 7.473 2.538 1.00 86.94 169 GLY A O 1
ATOM 1306 N N . LEU A 1 170 ? -17.374 7.354 2.296 1.00 87.12 170 LEU A N 1
ATOM 1307 C CA . LEU A 1 170 ? -17.233 5.922 2.586 1.00 87.12 170 LEU A CA 1
ATOM 1308 C C . LEU A 1 170 ? -16.845 5.633 4.044 1.00 87.12 170 LEU A C 1
ATOM 1310 O O . LEU A 1 170 ? -16.769 4.469 4.444 1.00 87.12 170 LEU A O 1
ATOM 1314 N N . ALA A 1 171 ? -16.525 6.663 4.828 1.00 88.94 171 ALA A N 1
ATOM 1315 C CA . ALA A 1 171 ? -15.940 6.497 6.147 1.00 88.94 171 ALA A CA 1
ATOM 1316 C C . ALA A 1 171 ? -16.955 5.925 7.146 1.00 88.94 171 ALA A C 1
ATOM 1318 O O . ALA A 1 171 ? -18.032 6.475 7.358 1.00 88.94 171 ALA A O 1
ATOM 1319 N N . THR A 1 172 ? -16.564 4.859 7.841 1.00 89.31 172 THR A N 1
ATOM 1320 C CA . THR A 1 172 ? -17.237 4.419 9.070 1.00 89.31 172 THR A CA 1
ATOM 1321 C C . THR A 1 172 ? -16.918 5.365 10.224 1.00 89.31 172 THR A C 1
ATOM 1323 O O . THR A 1 172 ? -17.760 5.616 11.080 1.00 89.31 172 THR A O 1
ATOM 1326 N N . LEU A 1 173 ? -15.687 5.882 10.261 1.00 90.19 173 LEU A N 1
ATOM 1327 C CA . LEU A 1 173 ? -15.230 6.806 11.289 1.00 90.19 173 LEU A CA 1
ATOM 1328 C C . LEU A 1 173 ? -14.235 7.804 10.700 1.00 90.19 173 LEU A C 1
ATOM 1330 O O . LEU A 1 173 ? -13.403 7.455 9.860 1.00 90.19 173 LEU A O 1
ATOM 1334 N N . ILE A 1 174 ? -14.311 9.050 11.157 1.00 94.56 174 ILE A N 1
ATOM 1335 C CA . ILE A 1 174 ? -13.410 10.123 10.740 1.00 94.56 174 ILE A CA 1
ATOM 1336 C C . ILE A 1 174 ? -12.578 10.548 11.947 1.00 94.56 174 ILE A C 1
ATOM 1338 O O . ILE A 1 174 ? -13.133 10.867 12.994 1.00 94.56 174 ILE A O 1
ATOM 1342 N N . ILE A 1 175 ? -11.255 10.571 11.785 1.00 94.69 175 ILE A N 1
ATOM 1343 C CA . ILE A 1 175 ? -10.323 11.147 12.761 1.00 94.69 175 ILE A CA 1
ATOM 1344 C C . ILE A 1 175 ? -9.835 12.486 12.211 1.00 94.69 175 ILE A C 1
ATOM 1346 O O . ILE A 1 175 ? -9.211 12.536 11.146 1.00 94.69 175 ILE A O 1
ATOM 1350 N N . ASP A 1 176 ? -10.112 13.571 12.931 1.00 94.50 176 ASP A N 1
ATOM 1351 C CA . ASP A 1 176 ? -9.597 14.895 12.601 1.00 94.50 176 ASP A CA 1
ATOM 1352 C C . ASP A 1 176 ? -8.243 15.118 13.275 1.00 94.50 176 ASP A C 1
ATOM 1354 O O . ASP A 1 176 ? -8.139 15.238 14.495 1.00 94.50 176 ASP A O 1
ATOM 1358 N N . ASN A 1 177 ? -7.197 15.183 12.459 1.00 94.06 177 ASN A N 1
ATOM 1359 C CA . ASN A 1 177 ? -5.825 15.405 12.881 1.00 94.06 177 ASN A CA 1
ATOM 1360 C C . ASN A 1 177 ? -5.335 16.816 12.505 1.00 94.06 177 ASN A C 1
ATOM 1362 O O . ASN A 1 177 ? -4.159 16.993 12.175 1.00 94.06 177 ASN A O 1
ATOM 1366 N N . SER A 1 178 ? -6.230 17.811 12.478 1.00 90.94 178 SER A N 1
ATOM 1367 C CA . SER A 1 178 ? -5.881 19.232 12.283 1.00 90.94 178 SER A CA 1
ATOM 1368 C C . SER A 1 178 ? -5.360 19.894 13.560 1.00 90.94 178 SER A C 1
ATOM 1370 O O . SER A 1 178 ? -4.580 20.836 13.479 1.00 90.94 178 SER A O 1
ATOM 1372 N N . GLY A 1 179 ? -5.794 19.405 14.725 1.00 88.31 179 GLY A N 1
ATOM 1373 C CA . GLY A 1 179 ? -5.389 19.920 16.031 1.00 88.31 179 GLY A CA 1
ATOM 1374 C C . GLY A 1 179 ? -4.040 19.387 16.514 1.00 88.31 179 GLY A C 1
ATOM 1375 O O . GLY A 1 179 ? -3.224 18.870 15.745 1.00 88.31 179 GLY A O 1
ATOM 1376 N N . ASP A 1 180 ? -3.816 19.508 17.822 1.00 89.25 180 ASP A N 1
ATOM 1377 C CA . ASP A 1 180 ? -2.638 18.940 18.469 1.00 89.25 180 ASP A CA 1
ATOM 1378 C C . ASP A 1 180 ? -2.718 17.404 18.592 1.00 89.25 180 ASP A C 1
ATOM 1380 O O . ASP A 1 180 ? -3.770 16.777 18.439 1.00 89.25 180 ASP A O 1
ATOM 1384 N N . GLU A 1 181 ? -1.577 16.772 18.883 1.00 90.00 181 GLU A N 1
ATOM 1385 C CA . GLU A 1 181 ? -1.494 15.313 19.011 1.00 90.00 181 GLU A CA 1
ATOM 1386 C C . GLU A 1 181 ? -2.403 14.765 20.126 1.00 90.00 181 GLU A C 1
ATOM 1388 O O . GLU A 1 181 ? -2.887 13.637 20.019 1.00 90.00 181 GLU A O 1
ATOM 1393 N N . LYS A 1 182 ? -2.675 15.549 21.181 1.00 93.50 182 LYS A N 1
ATOM 1394 C CA . LYS A 1 182 ? -3.536 15.124 22.294 1.00 93.50 182 LYS A CA 1
ATOM 1395 C C . LYS A 1 182 ? -4.994 15.038 21.855 1.00 93.50 182 LYS A C 1
ATOM 1397 O O . LYS A 1 182 ? -5.659 14.064 22.201 1.00 93.50 182 LYS A O 1
ATOM 1402 N N . ALA A 1 183 ? -5.472 16.002 21.074 1.00 93.44 183 ALA A N 1
ATOM 1403 C CA . ALA A 1 183 ? -6.815 16.006 20.510 1.00 93.44 183 ALA A CA 1
ATOM 1404 C C . ALA A 1 183 ? -7.024 14.817 19.561 1.00 93.44 183 ALA A C 1
ATOM 1406 O O . ALA A 1 183 ? -8.037 14.121 19.653 1.00 93.44 183 ALA A O 1
ATOM 1407 N N . THR A 1 184 ? -6.046 14.530 18.697 1.00 93.62 184 THR A N 1
ATOM 1408 C CA . THR A 1 184 ? -6.080 13.342 17.829 1.00 93.62 184 THR A CA 1
ATOM 1409 C C . THR A 1 184 ? -6.075 12.061 18.655 1.00 93.62 184 THR A C 1
ATOM 1411 O O . THR A 1 184 ? -6.878 11.161 18.417 1.00 93.62 184 THR A O 1
ATOM 1414 N N . ARG A 1 185 ? -5.210 11.981 19.672 1.00 95.69 185 ARG A N 1
ATOM 1415 C CA . ARG A 1 185 ? -5.130 10.820 20.560 1.00 95.69 185 ARG A CA 1
ATOM 1416 C C . ARG A 1 185 ? -6.445 10.568 21.295 1.00 95.69 185 ARG A C 1
ATOM 1418 O O . ARG A 1 185 ? -6.877 9.423 21.349 1.00 95.69 185 ARG A O 1
ATOM 1425 N N . ALA A 1 186 ? -7.095 11.610 21.809 1.00 94.81 186 ALA A N 1
ATOM 1426 C CA . ALA A 1 186 ? -8.382 11.488 22.489 1.00 94.81 186 ALA A CA 1
ATOM 1427 C C . ALA A 1 186 ? -9.470 10.919 21.561 1.00 94.81 186 ALA A C 1
ATOM 1429 O O . ALA A 1 186 ? -10.210 10.027 21.972 1.00 94.81 186 ALA A O 1
ATOM 1430 N N . GLN A 1 187 ? -9.520 11.364 20.298 1.00 96.06 187 GLN A N 1
ATOM 1431 C CA . GLN A 1 187 ? -10.428 10.799 19.291 1.00 96.06 187 GLN A CA 1
ATOM 1432 C C . GLN A 1 187 ? -10.137 9.316 19.029 1.00 96.06 187 GLN A C 1
ATOM 1434 O O . GLN A 1 187 ? -11.064 8.510 18.992 1.00 96.06 187 GLN A O 1
ATOM 1439 N N . VAL A 1 188 ? -8.861 8.938 18.883 1.00 94.88 188 VAL A N 1
ATOM 1440 C CA . VAL A 1 188 ? -8.462 7.538 18.660 1.00 94.88 188 VAL A CA 1
ATOM 1441 C C . VAL A 1 188 ? -8.807 6.660 19.863 1.00 94.88 188 VAL A C 1
ATOM 1443 O O . VAL A 1 188 ? -9.357 5.581 19.683 1.00 94.88 188 VAL A O 1
ATOM 1446 N N . GLU A 1 189 ? -8.538 7.118 21.086 1.00 94.31 189 GLU A N 1
ATOM 1447 C CA . GLU A 1 189 ? -8.877 6.387 22.313 1.00 94.31 189 GLU A CA 1
ATOM 1448 C C . GLU A 1 189 ? -10.395 6.261 22.506 1.00 94.31 189 GLU A C 1
ATOM 1450 O O . GLU A 1 189 ? -10.876 5.221 22.954 1.00 94.31 189 GLU A O 1
ATOM 1455 N N . GLN A 1 190 ? -11.169 7.290 22.150 1.00 91.62 190 GLN A N 1
ATOM 1456 C CA . GLN A 1 190 ? -12.628 7.218 22.168 1.00 91.62 190 GLN A CA 1
ATOM 1457 C C . GLN A 1 190 ? -13.144 6.214 21.136 1.00 91.62 190 GLN A C 1
ATOM 1459 O O . GLN A 1 190 ? -13.971 5.373 21.475 1.00 91.62 190 GLN A O 1
ATOM 1464 N N . ALA A 1 191 ? -12.631 6.264 19.907 1.00 90.56 191 ALA A N 1
ATOM 1465 C CA . ALA A 1 191 ? -12.989 5.328 18.849 1.00 90.56 191 ALA A CA 1
ATOM 1466 C C . ALA A 1 191 ? -12.596 3.883 19.200 1.00 90.56 191 ALA A C 1
ATOM 1468 O O . ALA A 1 191 ? -13.363 2.959 18.950 1.00 90.56 191 ALA A O 1
ATOM 1469 N N . TRP A 1 192 ? -11.441 3.690 19.841 1.00 91.00 192 TRP A N 1
ATOM 1470 C CA . TRP A 1 192 ? -10.978 2.391 20.327 1.00 91.00 192 TRP A CA 1
ATOM 1471 C C . TRP A 1 192 ? -11.922 1.779 21.358 1.00 91.00 192 TRP A C 1
ATOM 1473 O O . TRP A 1 192 ? -12.220 0.595 21.283 1.00 91.00 192 TRP A O 1
ATOM 1483 N N . LYS A 1 193 ? -12.440 2.581 22.295 1.00 88.19 193 LYS A N 1
ATOM 1484 C CA . LYS A 1 193 ? -13.386 2.106 23.320 1.00 88.19 193 LYS A CA 1
ATOM 1485 C C . LYS A 1 193 ? -14.704 1.591 22.744 1.00 88.19 193 LYS A C 1
ATOM 1487 O O . LYS A 1 193 ? -15.390 0.857 23.441 1.00 88.19 193 LYS A O 1
ATOM 1492 N N . LEU A 1 194 ? -15.056 1.990 21.520 1.00 83.50 194 LEU A N 1
ATOM 1493 C CA . LEU A 1 194 ? -16.239 1.493 20.812 1.00 83.50 194 LEU A CA 1
ATOM 1494 C C . LEU A 1 194 ? -15.996 0.125 20.158 1.00 83.50 194 LEU A C 1
ATOM 1496 O O . LEU A 1 194 ? -16.952 -0.515 19.729 1.00 83.50 194 LEU A O 1
ATOM 1500 N N . LEU A 1 195 ? -14.735 -0.313 20.065 1.00 81.12 195 LEU A N 1
ATOM 1501 C CA . LEU A 1 195 ? -14.371 -1.641 19.586 1.00 81.12 195 LEU A CA 1
ATOM 1502 C C . LEU A 1 195 ? -14.462 -2.613 20.763 1.00 81.12 195 LEU A C 1
ATOM 1504 O O . LEU A 1 195 ? -13.720 -2.503 21.739 1.00 81.12 195 LEU A O 1
ATOM 1508 N N . HIS A 1 196 ? -15.362 -3.586 20.662 1.00 71.88 196 HIS A N 1
ATOM 1509 C CA . HIS A 1 196 ? -15.586 -4.580 21.713 1.00 71.88 196 HIS A CA 1
ATOM 1510 C C . HIS A 1 196 ? -15.260 -6.002 21.229 1.00 71.88 196 HIS A C 1
ATOM 1512 O O . HIS A 1 196 ? -16.170 -6.811 21.048 1.00 71.88 196 HIS A O 1
ATOM 1518 N N . PRO A 1 197 ? -13.972 -6.337 21.018 1.00 64.00 197 PRO A N 1
ATOM 1519 C CA . PRO A 1 197 ? -13.583 -7.660 20.528 1.00 64.00 197 PRO A CA 1
ATOM 1520 C C . PRO A 1 197 ? -13.839 -8.778 21.556 1.00 64.00 197 PRO A C 1
ATOM 1522 O O . PRO A 1 197 ? -14.072 -9.919 21.176 1.00 64.00 197 PRO A O 1
ATOM 1525 N N . GLU A 1 198 ? -13.815 -8.451 22.853 1.00 59.56 198 GLU A N 1
ATOM 1526 C CA . GLU A 1 198 ? -13.901 -9.401 23.977 1.00 59.56 198 GLU A CA 1
ATOM 1527 C C . GLU A 1 198 ? -15.331 -9.924 24.224 1.00 59.56 198 GLU A C 1
ATOM 1529 O O . GLU A 1 198 ? -15.531 -11.051 24.676 1.00 59.56 198 GLU A O 1
ATOM 1534 N N . THR A 1 199 ? -16.346 -9.085 23.989 1.00 52.66 199 THR A N 1
ATOM 1535 C CA . THR A 1 199 ? -17.741 -9.352 24.392 1.00 52.66 199 THR A CA 1
ATOM 1536 C C . THR A 1 199 ? -18.639 -9.761 23.233 1.00 52.66 199 THR A C 1
ATOM 1538 O O . THR A 1 199 ? -19.765 -10.202 23.461 1.00 52.66 199 THR A O 1
ATOM 1541 N N . ALA A 1 200 ? -18.161 -9.640 21.999 1.00 49.09 200 ALA A N 1
ATOM 1542 C CA . ALA A 1 200 ? -18.969 -9.852 20.817 1.00 49.09 200 ALA A CA 1
ATOM 1543 C C . ALA A 1 200 ? -18.780 -11.271 20.260 1.00 49.09 200 ALA A C 1
ATOM 1545 O O . ALA A 1 200 ? -17.816 -11.577 19.554 1.00 49.09 200 ALA A O 1
ATOM 1546 N N . ARG A 1 201 ? -19.737 -12.148 20.594 1.00 46.66 201 ARG A N 1
ATOM 1547 C CA . ARG A 1 201 ? -19.800 -13.544 20.116 1.00 46.66 201 ARG A CA 1
ATOM 1548 C C . ARG A 1 201 ? -20.045 -13.635 18.606 1.00 46.66 201 ARG A C 1
ATOM 1550 O O . ARG A 1 201 ? -19.738 -14.664 18.009 1.00 46.66 201 ARG A O 1
ATOM 1557 N N . ASP A 1 202 ? -20.556 -12.561 18.008 1.00 55.34 202 ASP A N 1
ATOM 1558 C CA . ASP A 1 202 ? -20.714 -12.374 16.569 1.00 55.34 202 ASP A CA 1
ATOM 1559 C C . ASP A 1 202 ? -19.994 -11.091 16.122 1.00 55.34 202 ASP A C 1
ATOM 1561 O O . ASP A 1 202 ? -20.100 -10.038 16.753 1.00 55.34 202 ASP A O 1
ATOM 1565 N N . LYS A 1 203 ? -19.273 -11.164 15.001 1.00 57.72 203 LYS A N 1
ATOM 1566 C CA . LYS A 1 203 ? -18.530 -10.041 14.408 1.00 57.72 203 LYS A CA 1
ATOM 1567 C C . LYS A 1 203 ? -19.401 -8.831 14.107 1.00 57.72 203 LYS A C 1
ATOM 1569 O O . LYS A 1 203 ? -18.922 -7.699 14.130 1.00 57.72 203 LYS A O 1
ATOM 1574 N N . SER A 1 204 ? -20.683 -9.057 13.828 1.00 53.75 204 SER A N 1
ATOM 1575 C CA . SER A 1 204 ? -21.639 -7.986 13.555 1.00 53.75 204 SER A CA 1
ATOM 1576 C C . SER A 1 204 ? -21.882 -7.058 14.746 1.00 53.75 204 SER A C 1
ATOM 1578 O O . SER A 1 204 ? -22.332 -5.935 14.518 1.00 53.75 204 SER A O 1
ATOM 1580 N N . GLU A 1 205 ? -21.574 -7.496 15.972 1.00 51.94 205 GLU A N 1
ATOM 1581 C CA . GLU A 1 205 ? -21.790 -6.756 17.224 1.00 51.94 205 GLU A CA 1
ATOM 1582 C C . GLU A 1 205 ? -20.576 -5.913 17.655 1.00 51.94 205 GLU A C 1
ATOM 1584 O O . GLU A 1 205 ? -20.662 -5.174 18.632 1.00 51.94 205 GLU A O 1
ATOM 1589 N N . TRP A 1 206 ? -19.451 -5.969 16.927 1.00 63.53 206 TRP A N 1
ATOM 1590 C CA . TRP A 1 206 ? -18.192 -5.309 17.322 1.00 63.53 206 TRP A CA 1
ATOM 1591 C C . TRP A 1 206 ? -18.277 -3.772 17.278 1.00 63.53 206 TRP A C 1
ATOM 1593 O O . TRP A 1 206 ? -17.403 -3.099 17.819 1.00 63.53 206 TRP A O 1
ATOM 1603 N N . LEU A 1 207 ? -19.340 -3.225 16.671 1.00 53.25 207 LEU A N 1
ATOM 1604 C CA . LEU A 1 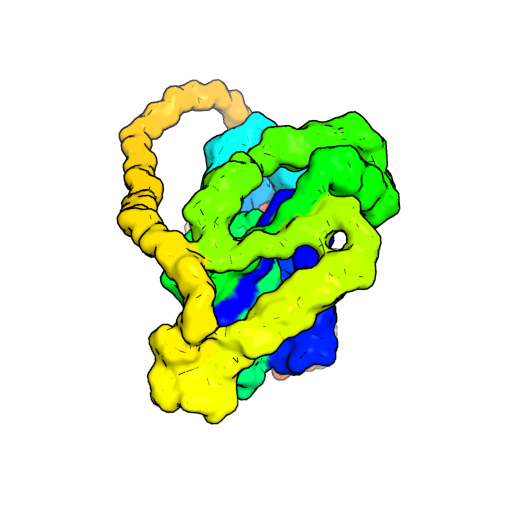207 ? -19.693 -1.804 16.667 1.00 53.25 207 LEU A CA 1
ATOM 1605 C C . LEU A 1 207 ? -21.127 -1.605 17.179 1.00 53.25 207 LEU A C 1
ATOM 1607 O O . LEU A 1 207 ? -22.068 -1.478 16.391 1.00 53.25 207 LEU A O 1
ATOM 1611 N N . VAL A 1 208 ? -21.312 -1.536 18.496 1.00 50.09 208 VAL A N 1
ATOM 1612 C CA . VAL A 1 208 ? -22.578 -1.062 19.074 1.00 50.09 208 VAL A CA 1
ATOM 1613 C C . VAL A 1 208 ? -22.607 0.469 18.985 1.00 50.09 208 VAL A C 1
ATOM 1615 O O . VAL A 1 208 ? -21.782 1.148 19.586 1.00 50.09 208 VAL A O 1
ATOM 1618 N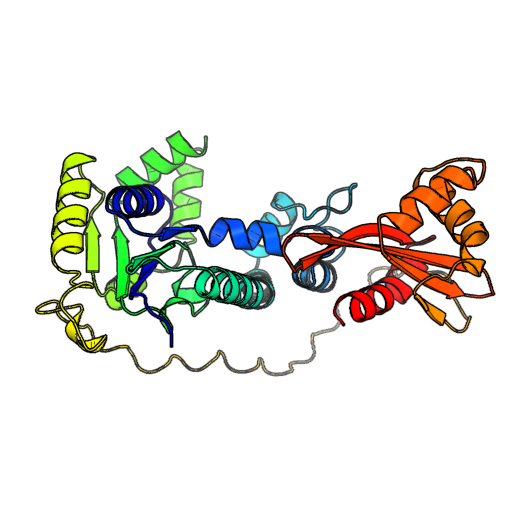 N . GLY A 1 209 ? -23.560 1.029 18.231 1.00 46.66 209 GLY A N 1
ATOM 1619 C CA . GLY A 1 209 ? -23.864 2.469 18.259 1.00 46.66 209 GLY A CA 1
ATOM 1620 C C . GLY A 1 209 ? -23.078 3.377 17.302 1.00 46.66 209 GLY A C 1
ATOM 1621 O O . GLY A 1 209 ? -23.242 4.593 17.379 1.00 46.66 209 GLY A O 1
ATOM 1622 N N . VAL A 1 210 ? -22.275 2.836 16.376 1.00 44.66 210 VAL A N 1
ATOM 1623 C CA . VAL A 1 210 ? -21.657 3.635 15.297 1.00 44.66 210 VAL A CA 1
ATOM 1624 C C . VAL A 1 210 ? -22.573 3.625 14.065 1.00 44.66 210 VAL A C 1
ATOM 1626 O O . VAL A 1 210 ? -22.897 2.538 13.580 1.00 44.66 210 VAL A O 1
ATOM 1629 N N . PRO A 1 211 ? -23.007 4.788 13.534 1.00 39.06 211 PRO A N 1
ATOM 1630 C CA . PRO A 1 211 ? -23.801 4.841 12.310 1.00 39.06 211 PRO A CA 1
ATOM 1631 C C . PRO A 1 211 ? -23.043 4.164 11.164 1.00 39.06 211 PRO A C 1
ATOM 1633 O O . PRO A 1 211 ? -22.003 4.646 10.722 1.00 39.06 211 PRO A O 1
ATOM 1636 N N . ARG A 1 212 ? -23.553 3.030 10.673 1.00 44.56 212 ARG A N 1
ATOM 1637 C CA . ARG A 1 212 ? -23.059 2.443 9.426 1.00 44.56 212 ARG A CA 1
ATOM 1638 C C . ARG A 1 212 ? -23.557 3.318 8.281 1.00 44.56 212 ARG A C 1
ATOM 1640 O O . ARG A 1 212 ? -24.753 3.319 7.994 1.00 44.56 212 ARG A O 1
ATOM 1647 N N . ALA A 1 213 ? -22.655 4.028 7.606 1.00 42.09 213 ALA A N 1
ATOM 1648 C CA . ALA A 1 213 ? -22.921 4.399 6.223 1.00 42.09 213 ALA A CA 1
ATOM 1649 C C . ALA A 1 213 ? -23.198 3.092 5.462 1.00 42.09 213 ALA A C 1
ATOM 1651 O O . ALA A 1 213 ? -22.448 2.122 5.613 1.00 42.09 213 ALA A O 1
ATOM 1652 N N . GLN A 1 214 ? -24.311 3.018 4.726 1.00 34.69 214 GLN A N 1
ATOM 1653 C CA . GLN A 1 214 ? -24.561 1.860 3.871 1.00 34.69 214 GLN A CA 1
ATOM 1654 C C . GLN A 1 214 ? -23.347 1.692 2.947 1.00 34.69 214 GLN A C 1
ATOM 1656 O O . GLN A 1 214 ? -22.903 2.696 2.381 1.00 34.69 214 GLN A O 1
ATOM 1661 N N . PRO A 1 215 ? -22.786 0.476 2.795 1.00 39.34 215 PRO A N 1
ATOM 1662 C CA . PRO A 1 215 ? -21.780 0.263 1.769 1.00 39.34 215 PRO A CA 1
ATOM 1663 C C . PRO A 1 215 ? -22.412 0.695 0.442 1.00 39.34 215 PRO A C 1
ATOM 1665 O O . PRO A 1 215 ? -23.519 0.234 0.136 1.00 39.34 215 PRO A O 1
ATOM 1668 N N . PRO A 1 216 ? -21.792 1.604 -0.329 1.00 38.72 216 PRO A N 1
ATOM 1669 C CA . PRO A 1 216 ? -22.326 1.910 -1.639 1.00 38.72 216 PRO A CA 1
ATOM 1670 C C . PRO A 1 216 ? -22.367 0.628 -2.471 1.00 38.72 216 PRO A C 1
ATOM 1672 O O . PRO A 1 216 ? -21.575 -0.293 -2.229 1.00 38.72 216 PRO A O 1
ATOM 1675 N N . PRO A 1 217 ? -23.297 0.544 -3.438 1.00 30.83 217 PRO A N 1
ATOM 1676 C CA . PRO A 1 217 ? -23.349 -0.585 -4.352 1.00 30.83 217 PRO A CA 1
ATOM 1677 C C . PRO A 1 217 ? -21.953 -0.825 -4.923 1.00 30.83 217 PRO A C 1
ATOM 1679 O O . PRO A 1 217 ? -21.240 0.135 -5.222 1.00 30.83 217 PRO A O 1
ATOM 1682 N N . ALA A 1 218 ? -21.561 -2.098 -5.028 1.00 34.84 218 ALA A N 1
ATOM 1683 C CA . ALA A 1 218 ? -20.277 -2.495 -5.584 1.00 34.84 218 ALA A CA 1
ATOM 1684 C C . ALA A 1 218 ? -20.013 -1.687 -6.860 1.00 34.84 218 ALA A C 1
ATOM 1686 O O . ALA A 1 218 ? -20.749 -1.818 -7.840 1.00 34.84 218 ALA A O 1
ATOM 1687 N N . ILE A 1 219 ? -19.000 -0.817 -6.829 1.00 37.31 219 ILE A N 1
ATOM 1688 C CA . ILE A 1 219 ? -18.539 -0.146 -8.039 1.00 37.31 219 ILE A CA 1
ATOM 1689 C C . ILE A 1 219 ? -18.095 -1.281 -8.953 1.00 37.31 219 ILE A C 1
ATOM 1691 O O . ILE A 1 219 ? -17.217 -2.069 -8.586 1.00 37.31 219 ILE A O 1
ATOM 1695 N N . ALA A 1 220 ? -18.782 -1.422 -10.087 1.00 30.55 220 ALA A N 1
ATOM 1696 C CA . ALA A 1 220 ? -18.468 -2.443 -11.067 1.00 30.55 220 ALA A CA 1
ATOM 1697 C C . ALA A 1 220 ? -16.962 -2.383 -11.379 1.00 30.55 220 ALA A C 1
ATOM 1699 O O . ALA A 1 220 ? -16.410 -1.278 -11.449 1.00 30.55 220 ALA A O 1
ATOM 1700 N N . PRO A 1 221 ? -16.284 -3.534 -11.550 1.00 36.81 221 PRO A N 1
ATOM 1701 C CA . PRO A 1 221 ? -14.919 -3.527 -12.059 1.00 36.81 221 PRO A CA 1
ATOM 1702 C C . PRO A 1 221 ? -14.876 -2.634 -13.309 1.00 36.81 221 PRO A C 1
ATOM 1704 O O . PRO A 1 221 ? -15.836 -2.661 -14.089 1.00 36.81 221 PRO A O 1
ATOM 1707 N N . PRO A 1 222 ? -13.832 -1.800 -13.482 1.00 37.81 222 PRO A N 1
ATOM 1708 C CA . PRO A 1 222 ? -13.750 -0.921 -14.638 1.00 37.81 222 PRO A CA 1
ATOM 1709 C C . PRO A 1 222 ? -13.965 -1.759 -15.906 1.00 37.81 222 PRO A C 1
ATOM 1711 O O . PRO A 1 222 ? -13.406 -2.858 -15.987 1.00 37.81 222 PRO A O 1
ATOM 1714 N N . PRO A 1 223 ? -14.800 -1.296 -16.855 1.00 32.25 223 PRO A N 1
ATOM 1715 C CA . PRO A 1 223 ? -15.084 -2.056 -18.063 1.00 32.25 223 PRO A CA 1
ATOM 1716 C C . PRO A 1 223 ? -13.768 -2.395 -18.762 1.00 32.25 223 PRO A C 1
ATOM 1718 O O . PRO A 1 223 ? -12.863 -1.554 -18.824 1.00 32.25 223 PRO A O 1
ATOM 1721 N N . GLU A 1 224 ? -13.656 -3.627 -19.266 1.00 30.25 224 GLU A N 1
ATOM 1722 C CA . GLU A 1 224 ? -12.542 -4.002 -20.134 1.00 30.25 224 GLU A CA 1
ATOM 1723 C C . GLU A 1 224 ? -12.422 -2.943 -21.240 1.00 30.25 224 GLU A C 1
ATOM 1725 O O . GLU A 1 224 ? -13.430 -2.605 -21.874 1.00 30.25 224 GLU A O 1
ATOM 1730 N N . PRO A 1 225 ? -11.234 -2.338 -21.433 1.00 33.06 225 PRO A N 1
ATOM 1731 C CA . PRO A 1 225 ? -11.096 -1.261 -22.393 1.00 33.06 225 PRO A CA 1
ATOM 1732 C C . PRO A 1 225 ? -11.442 -1.787 -23.791 1.00 33.06 225 PRO A C 1
ATOM 1734 O O . PRO A 1 225 ? -11.030 -2.897 -24.143 1.00 33.06 225 PRO A O 1
ATOM 1737 N N . PRO A 1 226 ? -12.172 -1.007 -24.609 1.00 29.53 226 PRO A N 1
ATOM 1738 C CA . PRO A 1 226 ? -12.431 -1.387 -25.984 1.00 29.53 226 PRO A CA 1
ATOM 1739 C C . PRO A 1 226 ? -11.094 -1.588 -26.694 1.00 29.53 226 PRO A C 1
ATOM 1741 O O . PRO A 1 226 ? -10.203 -0.739 -26.620 1.00 29.53 226 PRO A O 1
ATOM 1744 N N . VAL A 1 227 ? -10.960 -2.717 -27.387 1.00 33.28 227 VAL A N 1
ATOM 1745 C CA . VAL A 1 227 ? -9.835 -2.983 -28.284 1.00 33.28 227 VAL A CA 1
ATOM 1746 C C . VAL A 1 227 ? -9.941 -2.001 -29.452 1.00 33.28 227 VAL A C 1
ATOM 1748 O O . VAL A 1 227 ? -10.538 -2.295 -30.482 1.00 33.28 227 VAL A O 1
ATOM 1751 N N . GLN A 1 228 ? -9.408 -0.794 -29.274 1.00 33.38 228 GLN A N 1
ATOM 1752 C CA . GLN A 1 228 ? -9.153 0.129 -30.369 1.00 33.38 228 GLN A CA 1
ATOM 1753 C C . GLN A 1 228 ? -7.729 -0.095 -30.857 1.00 33.38 228 GLN A C 1
ATOM 1755 O O . GLN A 1 228 ? -6.760 0.035 -30.107 1.00 33.38 228 GLN A O 1
ATOM 1760 N N . ALA A 1 229 ? -7.623 -0.463 -32.133 1.00 32.31 229 ALA A N 1
ATOM 1761 C CA . ALA A 1 229 ? -6.363 -0.491 -32.849 1.00 32.31 229 ALA A CA 1
ATOM 1762 C C . ALA A 1 229 ? -5.699 0.890 -32.744 1.00 32.31 229 ALA A C 1
ATOM 1764 O O . ALA A 1 229 ? -6.284 1.903 -33.129 1.00 32.31 229 ALA A O 1
ATOM 1765 N N . ALA A 1 230 ? -4.488 0.917 -32.190 1.00 30.88 230 ALA A N 1
ATOM 1766 C CA . ALA A 1 230 ? -3.674 2.119 -32.121 1.00 30.88 230 ALA A CA 1
ATOM 1767 C C . ALA A 1 230 ? -3.389 2.651 -33.542 1.00 30.88 230 ALA A C 1
ATOM 1769 O O . ALA A 1 230 ? -3.145 1.849 -34.450 1.00 30.88 230 ALA A O 1
ATOM 1770 N N . PRO A 1 231 ? -3.384 3.979 -33.761 1.00 31.81 231 PRO A N 1
ATOM 1771 C CA . PRO A 1 231 ? -2.881 4.547 -35.004 1.00 31.81 231 PRO A CA 1
ATOM 1772 C C . PRO A 1 231 ? -1.379 4.239 -35.145 1.00 31.81 231 PRO A C 1
ATOM 1774 O O . PRO A 1 231 ? -0.676 4.159 -34.133 1.00 31.81 231 PRO A O 1
ATOM 1777 N N . PRO A 1 232 ? -0.867 4.060 -36.377 1.00 31.84 232 PRO A N 1
ATOM 1778 C CA . PRO A 1 232 ? 0.521 3.681 -36.596 1.00 31.84 232 PRO A CA 1
ATOM 1779 C C . PRO A 1 232 ? 1.452 4.786 -36.086 1.00 31.84 232 PRO A C 1
ATOM 1781 O O . PRO A 1 232 ? 1.463 5.906 -36.596 1.00 31.84 232 PRO A O 1
ATOM 1784 N N . SER A 1 233 ? 2.233 4.462 -35.060 1.00 34.91 233 SER A N 1
ATOM 1785 C CA . SER A 1 233 ? 3.359 5.267 -34.603 1.00 34.91 233 SER A CA 1
ATOM 1786 C C . SER A 1 233 ? 4.439 5.307 -35.686 1.00 34.91 233 SER A C 1
ATOM 1788 O O . SER A 1 233 ? 4.754 4.299 -36.319 1.00 34.91 233 SER A O 1
ATOM 1790 N N . ALA A 1 234 ? 4.999 6.499 -35.903 1.00 32.88 234 ALA A N 1
ATOM 1791 C CA . ALA A 1 234 ? 6.088 6.740 -36.843 1.00 32.88 234 ALA A CA 1
ATOM 1792 C C . ALA A 1 234 ? 7.284 5.800 -36.577 1.00 32.88 234 ALA A C 1
ATOM 1794 O O . ALA A 1 234 ? 7.564 5.490 -35.415 1.00 32.88 234 ALA A O 1
ATOM 1795 N N . PRO A 1 235 ? 8.001 5.358 -37.627 1.00 29.78 235 PRO A N 1
ATOM 1796 C CA . PRO A 1 235 ? 9.025 4.332 -37.501 1.00 29.78 235 PRO A CA 1
ATOM 1797 C C . PRO A 1 235 ? 10.201 4.843 -36.665 1.00 29.78 235 PRO A C 1
ATOM 1799 O O . PRO A 1 235 ? 11.000 5.673 -37.103 1.00 29.78 235 PRO A O 1
ATOM 1802 N N . VAL A 1 236 ? 10.322 4.305 -35.454 1.00 32.72 236 VAL A N 1
ATOM 1803 C CA . VAL A 1 236 ? 11.597 4.251 -34.743 1.00 32.72 236 VAL A CA 1
ATOM 1804 C C . VAL A 1 236 ? 12.460 3.258 -35.514 1.00 32.72 236 VAL A C 1
ATOM 1806 O O . VAL A 1 236 ? 12.006 2.156 -35.809 1.00 32.72 236 VAL A O 1
ATOM 1809 N N . LYS A 1 237 ? 13.679 3.655 -35.891 1.00 31.09 237 LYS A N 1
ATOM 1810 C CA . LYS A 1 237 ? 14.643 2.751 -36.529 1.00 31.09 237 LYS A CA 1
ATOM 1811 C C . LYS A 1 237 ? 14.895 1.563 -35.598 1.00 31.09 237 LYS A C 1
ATOM 1813 O O . LYS A 1 237 ? 15.590 1.700 -34.596 1.00 31.09 237 LYS A O 1
ATOM 1818 N N . GLU A 1 238 ? 14.303 0.424 -35.939 1.00 30.72 238 GLU A N 1
ATOM 1819 C CA . GLU A 1 238 ? 14.622 -0.877 -35.369 1.00 30.72 238 GLU A CA 1
ATOM 1820 C C . GLU A 1 238 ? 16.049 -1.236 -35.782 1.00 30.72 238 GLU A C 1
ATOM 1822 O O . GLU A 1 238 ? 16.322 -1.579 -36.932 1.00 30.72 238 GLU A O 1
ATOM 1827 N N . GLU A 1 239 ? 16.985 -1.156 -34.842 1.00 33.31 239 GLU A N 1
ATOM 1828 C CA . GLU A 1 239 ? 18.171 -1.994 -34.930 1.00 33.31 239 GLU A CA 1
ATOM 1829 C C . GLU A 1 239 ? 17.716 -3.428 -34.662 1.00 33.31 239 GLU A C 1
ATOM 1831 O O . GLU A 1 239 ? 17.358 -3.783 -33.539 1.00 33.31 239 GLU A O 1
ATOM 1836 N N . THR A 1 240 ? 17.667 -4.230 -35.726 1.00 29.94 240 THR A N 1
ATOM 1837 C CA . THR A 1 240 ? 17.349 -5.659 -35.677 1.00 29.94 240 THR A CA 1
ATOM 1838 C C . THR A 1 240 ? 18.220 -6.338 -34.616 1.00 29.94 240 THR A C 1
ATOM 1840 O O . THR A 1 240 ? 19.443 -6.398 -34.787 1.00 29.94 240 THR A O 1
ATOM 1843 N N . PRO A 1 241 ? 17.637 -6.869 -33.526 1.00 37.88 241 PRO A N 1
ATOM 1844 C CA . PRO A 1 241 ? 18.388 -7.684 -32.590 1.00 37.88 241 PRO A CA 1
ATOM 1845 C C . PRO A 1 241 ? 18.876 -8.935 -33.337 1.00 37.88 241 PRO A C 1
ATOM 1847 O O . PRO A 1 241 ? 18.123 -9.483 -34.149 1.00 37.88 241 PRO A O 1
ATOM 1850 N N . PRO A 1 242 ? 20.104 -9.422 -33.094 1.00 37.16 242 PRO A N 1
ATOM 1851 C CA . PRO A 1 242 ? 20.584 -10.632 -33.746 1.00 37.16 242 PRO A CA 1
ATOM 1852 C C . PRO A 1 242 ? 19.633 -11.796 -33.452 1.00 37.16 242 PRO A C 1
ATOM 1854 O O . PRO A 1 242 ? 19.239 -12.026 -32.304 1.00 37.16 242 PRO A O 1
ATOM 1857 N N . THR A 1 243 ? 19.250 -12.505 -34.511 1.00 40.56 243 THR A N 1
ATOM 1858 C CA . THR A 1 243 ? 18.342 -13.650 -34.472 1.00 40.56 243 THR A CA 1
ATOM 1859 C C . THR A 1 243 ? 19.028 -14.825 -33.781 1.00 40.56 243 THR A C 1
ATOM 1861 O O . THR A 1 243 ? 19.916 -15.457 -34.348 1.00 40.56 243 THR A O 1
ATOM 1864 N N . ILE A 1 244 ? 18.607 -15.137 -32.556 1.00 51.34 244 ILE A N 1
ATOM 1865 C CA . ILE A 1 244 ? 18.889 -16.436 -31.937 1.00 51.34 244 ILE A CA 1
ATOM 1866 C C . ILE A 1 244 ? 17.928 -17.426 -32.607 1.00 51.34 244 ILE A C 1
ATOM 1868 O O . ILE A 1 244 ? 16.727 -17.386 -32.355 1.00 51.34 244 ILE A O 1
ATOM 1872 N N . SER A 1 245 ? 18.441 -18.235 -33.536 1.00 49.25 245 SER A N 1
ATOM 1873 C CA . SER A 1 245 ? 17.664 -19.171 -34.371 1.00 49.25 245 SER A CA 1
ATOM 1874 C C . SER A 1 245 ? 17.597 -20.601 -33.811 1.00 49.25 245 SER A C 1
ATOM 1876 O O . SER A 1 245 ? 17.043 -21.485 -34.460 1.00 49.25 245 SER A O 1
ATOM 1878 N N . GLY A 1 246 ? 18.138 -20.830 -32.611 1.00 56.72 246 GLY A N 1
ATOM 1879 C CA . GLY A 1 246 ? 18.166 -22.132 -31.945 1.00 56.72 246 GLY A CA 1
ATOM 1880 C C . GLY A 1 246 ? 16.933 -22.423 -31.081 1.00 56.72 246 GLY A C 1
ATOM 1881 O O . GLY A 1 246 ? 16.250 -21.521 -30.590 1.00 56.72 246 GLY A O 1
ATOM 1882 N N . GLU A 1 247 ? 16.658 -23.711 -30.873 1.00 70.12 247 GLU A N 1
ATOM 1883 C CA . GLU A 1 247 ? 15.644 -24.195 -29.934 1.00 70.12 247 GLU A CA 1
ATOM 1884 C C . GLU A 1 247 ? 16.062 -23.858 -28.491 1.00 70.12 247 GLU A C 1
ATOM 1886 O O . GLU A 1 247 ? 17.151 -24.218 -28.041 1.00 70.12 247 GLU A O 1
ATOM 1891 N N . LEU A 1 248 ? 15.209 -23.124 -27.768 1.00 81.94 248 LEU A N 1
ATOM 1892 C CA . LEU A 1 248 ? 15.507 -22.647 -26.418 1.00 81.94 248 LEU A CA 1
ATOM 1893 C C . LEU A 1 248 ? 15.019 -23.646 -25.357 1.00 81.94 248 LEU A C 1
ATOM 1895 O O . LEU A 1 248 ? 13.827 -23.671 -25.040 1.00 81.94 248 LEU A O 1
ATOM 1899 N N . ASP A 1 249 ? 15.947 -24.391 -24.757 1.00 87.56 249 ASP A N 1
ATOM 1900 C CA . ASP A 1 249 ? 15.689 -25.273 -23.609 1.00 87.56 249 ASP A CA 1
ATOM 1901 C C . ASP A 1 249 ? 15.732 -24.467 -22.304 1.00 87.56 249 ASP A C 1
ATOM 1903 O O . ASP A 1 249 ? 16.747 -23.851 -21.973 1.00 87.56 249 ASP A O 1
ATOM 1907 N N . VAL A 1 250 ? 14.634 -24.462 -21.545 1.00 88.00 250 VAL A N 1
ATOM 1908 C CA . VAL A 1 250 ? 14.529 -23.750 -20.265 1.00 88.00 250 VAL A CA 1
ATOM 1909 C C . VAL A 1 250 ? 14.213 -24.744 -19.162 1.00 88.00 250 VAL A C 1
ATOM 1911 O O . VAL A 1 250 ? 13.138 -25.341 -19.126 1.00 88.00 250 VAL A O 1
ATOM 1914 N N . ARG A 1 251 ? 15.144 -24.911 -18.221 1.00 90.69 251 ARG A N 1
ATOM 1915 C CA . ARG A 1 251 ? 15.035 -25.952 -17.192 1.00 90.69 251 ARG A CA 1
ATOM 1916 C C . ARG A 1 251 ? 15.769 -25.606 -15.907 1.00 90.69 251 ARG A C 1
ATOM 1918 O O . ARG A 1 251 ? 16.565 -24.670 -15.833 1.00 90.69 251 ARG A O 1
ATOM 1925 N N . ARG A 1 252 ? 15.506 -26.392 -14.858 1.00 88.75 252 ARG A N 1
ATOM 1926 C CA . ARG A 1 252 ? 16.315 -26.348 -13.634 1.00 88.75 252 ARG A CA 1
ATOM 1927 C C . ARG A 1 252 ? 17.720 -26.846 -13.961 1.00 88.75 252 ARG A C 1
ATOM 1929 O O . ARG A 1 252 ? 17.877 -27.868 -14.637 1.00 88.75 252 ARG A O 1
ATOM 1936 N N . ALA A 1 253 ? 18.722 -26.126 -13.478 1.00 88.75 253 ALA A N 1
ATOM 1937 C CA . ALA A 1 253 ? 20.102 -26.555 -13.588 1.00 88.75 253 ALA A CA 1
ATOM 1938 C C . ALA A 1 253 ? 20.328 -27.820 -12.748 1.00 88.75 253 ALA A C 1
ATOM 1940 O O . ALA A 1 253 ? 19.770 -27.988 -11.661 1.00 88.75 253 ALA A O 1
ATOM 1941 N N . ARG A 1 254 ? 21.143 -28.724 -13.279 1.00 89.56 254 ARG A N 1
ATOM 1942 C CA . ARG A 1 254 ? 21.543 -30.006 -12.698 1.00 89.56 254 ARG A CA 1
ATOM 1943 C C . ARG A 1 254 ? 23.033 -29.952 -12.364 1.00 89.56 254 ARG A C 1
ATOM 1945 O O . ARG A 1 254 ? 23.754 -29.076 -12.831 1.00 89.56 254 ARG A O 1
ATOM 1952 N N . ARG A 1 255 ? 23.532 -30.937 -11.610 1.00 84.88 255 ARG A N 1
ATOM 1953 C CA . ARG A 1 255 ? 24.976 -31.048 -11.314 1.00 84.88 255 ARG A CA 1
ATOM 1954 C C . ARG A 1 255 ? 25.844 -31.122 -12.578 1.00 84.88 255 ARG A C 1
ATOM 1956 O O . ARG A 1 255 ? 26.955 -30.610 -12.580 1.00 84.88 255 ARG A O 1
ATOM 1963 N N . SER A 1 256 ? 25.322 -31.696 -13.662 1.00 88.12 256 SER A N 1
ATOM 1964 C CA . SER A 1 256 ? 25.991 -31.717 -14.969 1.00 88.12 256 SER A CA 1
ATOM 1965 C C . SER A 1 256 ? 26.212 -30.321 -15.566 1.00 88.12 256 SER A C 1
ATOM 1967 O O . SER A 1 256 ? 27.107 -30.150 -16.387 1.00 88.12 256 SER A O 1
ATOM 1969 N N . ASP A 1 257 ? 25.442 -29.314 -15.143 1.00 90.69 257 ASP A N 1
ATOM 1970 C CA . ASP A 1 257 ? 25.514 -27.949 -15.672 1.00 90.69 257 ASP A CA 1
ATOM 1971 C C . ASP A 1 257 ? 26.500 -27.053 -14.903 1.00 90.69 257 ASP A C 1
ATOM 1973 O O . ASP A 1 257 ? 26.686 -25.898 -15.280 1.00 90.69 257 ASP A O 1
ATOM 1977 N N . LEU A 1 258 ? 27.162 -27.548 -13.846 1.00 89.31 258 LEU A N 1
ATOM 1978 C CA . LEU A 1 258 ? 28.051 -26.734 -12.998 1.00 89.31 258 LEU A CA 1
ATOM 1979 C C . LEU A 1 258 ? 29.172 -26.051 -13.793 1.00 89.31 258 LEU A C 1
ATOM 1981 O O . LEU A 1 258 ? 29.500 -24.895 -13.530 1.00 89.31 258 LEU A O 1
ATOM 1985 N N . LYS A 1 259 ? 29.720 -26.723 -14.813 1.00 90.00 259 LYS A N 1
ATOM 1986 C CA . LYS A 1 259 ? 30.733 -26.132 -15.700 1.00 90.00 259 LYS A CA 1
ATOM 1987 C C . LYS A 1 259 ? 30.162 -24.989 -16.547 1.00 90.00 259 LYS A C 1
ATOM 1989 O O . LYS A 1 259 ? 30.823 -23.973 -16.729 1.00 90.00 259 LYS A O 1
ATOM 1994 N N . ALA A 1 260 ? 28.932 -25.126 -17.038 1.00 89.06 260 ALA A N 1
ATOM 1995 C CA . ALA A 1 260 ? 28.275 -24.080 -17.817 1.00 89.06 260 ALA A CA 1
ATOM 1996 C C . ALA A 1 260 ? 27.859 -22.890 -16.932 1.00 89.06 260 ALA A C 1
ATOM 1998 O O . ALA A 1 260 ? 28.050 -21.738 -17.318 1.00 89.06 260 ALA A O 1
ATOM 1999 N N . LEU A 1 261 ? 27.377 -23.164 -15.714 1.00 88.69 261 LEU A N 1
ATOM 2000 C CA . LEU A 1 261 ? 27.093 -22.148 -14.697 1.00 88.69 261 LEU A CA 1
ATOM 2001 C C . LEU A 1 261 ? 28.352 -21.378 -14.294 1.00 88.69 261 LEU A C 1
ATOM 2003 O O . LEU A 1 261 ? 28.294 -20.160 -14.191 1.00 88.69 261 LEU A O 1
ATOM 2007 N N . SER A 1 262 ? 29.488 -22.061 -14.119 1.00 91.50 262 SER A N 1
ATOM 2008 C CA . SER A 1 262 ? 30.784 -21.432 -13.829 1.00 91.50 262 SER A CA 1
ATOM 2009 C C . SER A 1 262 ? 31.143 -20.356 -14.861 1.00 91.50 262 SER A C 1
ATOM 2011 O O . SER A 1 262 ? 31.490 -19.234 -14.491 1.00 91.50 262 SER A O 1
ATOM 2013 N N . ILE A 1 263 ? 30.981 -20.667 -16.151 1.00 89.50 263 ILE A N 1
ATOM 2014 C CA . ILE A 1 263 ? 31.263 -19.742 -17.257 1.00 89.50 263 ILE A CA 1
ATOM 2015 C C . ILE A 1 263 ? 30.256 -18.584 -17.274 1.00 89.50 263 ILE A C 1
ATOM 2017 O O . ILE A 1 263 ? 30.645 -17.426 -17.401 1.00 89.50 263 ILE A O 1
ATOM 2021 N N . ALA A 1 264 ? 28.961 -18.876 -17.143 1.00 87.19 264 ALA A N 1
ATOM 2022 C CA . ALA A 1 264 ? 27.914 -17.856 -17.182 1.00 87.19 264 ALA A CA 1
ATOM 2023 C C . ALA A 1 264 ? 27.997 -16.882 -15.992 1.00 87.19 264 ALA A C 1
ATOM 2025 O O . ALA A 1 264 ? 27.849 -15.671 -16.156 1.00 87.19 264 ALA A O 1
ATOM 2026 N N . LEU A 1 265 ? 28.289 -17.393 -14.794 1.00 87.81 265 LEU A N 1
ATOM 2027 C CA . LEU A 1 265 ? 28.480 -16.582 -13.594 1.00 87.81 265 LEU A CA 1
ATOM 2028 C C . LEU A 1 265 ? 29.759 -15.740 -13.669 1.00 87.81 265 LEU A C 1
ATOM 2030 O O . LEU A 1 265 ? 29.716 -14.569 -13.305 1.00 87.81 265 LEU A O 1
ATOM 2034 N N . ALA A 1 266 ? 30.856 -16.284 -14.204 1.00 88.19 266 ALA A N 1
ATOM 2035 C CA . ALA A 1 266 ? 32.067 -15.507 -14.467 1.00 88.19 266 ALA A CA 1
ATOM 2036 C C . ALA A 1 266 ? 31.801 -14.355 -15.444 1.00 88.19 266 ALA A C 1
ATOM 2038 O O . ALA A 1 266 ? 32.153 -13.214 -15.156 1.00 88.19 266 ALA A O 1
ATOM 2039 N N . LYS A 1 267 ? 31.089 -14.616 -16.550 1.00 84.56 267 LYS A N 1
ATOM 2040 C CA . LYS A 1 267 ? 30.684 -13.573 -17.509 1.00 84.56 267 LYS A CA 1
ATOM 2041 C C . LYS A 1 267 ? 29.826 -12.488 -16.863 1.00 84.56 267 LYS A C 1
ATOM 2043 O O . LYS A 1 267 ? 30.034 -11.309 -17.124 1.00 84.56 267 LYS A O 1
ATOM 2048 N N . ARG A 1 268 ? 28.877 -12.865 -16.003 1.00 85.44 268 ARG A N 1
ATOM 2049 C CA . ARG A 1 268 ? 28.059 -11.913 -15.234 1.00 85.44 268 ARG A CA 1
ATOM 2050 C C . ARG A 1 268 ? 28.912 -11.017 -14.334 1.00 85.44 268 ARG A C 1
ATOM 2052 O O . ARG A 1 268 ? 28.607 -9.837 -14.190 1.00 85.44 268 ARG A O 1
ATOM 2059 N N . GLU A 1 269 ? 29.937 -11.586 -13.711 1.00 85.31 269 GLU A N 1
ATOM 2060 C CA . GLU A 1 269 ? 30.872 -10.883 -12.824 1.00 85.31 269 GLU A CA 1
ATOM 2061 C C . GLU A 1 269 ? 32.016 -10.198 -13.592 1.00 85.31 269 GLU A C 1
ATOM 2063 O O . GLU A 1 269 ? 32.901 -9.609 -12.979 1.00 85.31 269 GLU A O 1
ATOM 2068 N N . ASN A 1 270 ? 31.965 -10.224 -14.930 1.00 81.88 270 ASN A N 1
ATOM 2069 C CA . ASN A 1 270 ? 32.967 -9.667 -15.834 1.00 81.88 270 ASN A CA 1
ATOM 2070 C C . ASN A 1 270 ? 34.386 -10.222 -15.590 1.00 81.88 270 ASN A C 1
ATOM 2072 O O . ASN A 1 270 ? 35.378 -9.499 -15.678 1.00 81.88 270 ASN A O 1
ATOM 2076 N N . LEU A 1 271 ? 34.471 -11.512 -15.259 1.00 83.56 271 LEU A N 1
ATOM 2077 C CA . LEU A 1 271 ? 35.716 -12.243 -15.039 1.00 83.56 271 LEU A CA 1
ATOM 2078 C C . LEU A 1 271 ? 36.187 -12.914 -16.336 1.00 83.56 271 LEU A C 1
ATOM 2080 O O . LEU A 1 271 ? 35.386 -13.466 -17.092 1.00 83.56 271 LEU A O 1
ATOM 2084 N N . ALA A 1 272 ? 37.502 -12.888 -16.570 1.00 80.12 272 ALA A N 1
ATOM 2085 C CA . ALA A 1 272 ? 38.127 -13.510 -17.740 1.00 80.12 272 ALA A CA 1
ATOM 2086 C C . ALA A 1 272 ? 38.151 -15.046 -17.659 1.00 80.12 272 ALA A C 1
ATOM 2088 O O . ALA A 1 272 ? 38.106 -15.722 -18.686 1.00 80.12 272 ALA A O 1
ATOM 2089 N N . GLU A 1 273 ? 38.192 -15.594 -16.443 1.00 88.88 273 GLU A N 1
ATOM 2090 C CA . GLU A 1 273 ? 38.235 -17.033 -16.190 1.00 88.88 273 GLU A CA 1
ATOM 2091 C C . GLU A 1 273 ? 36.936 -17.535 -15.539 1.00 88.88 273 GLU A C 1
ATOM 2093 O O . GLU A 1 273 ? 36.300 -16.793 -14.784 1.00 88.88 273 GLU A O 1
ATOM 2098 N N . PRO A 1 274 ? 36.525 -18.793 -15.802 1.00 91.19 274 PRO A N 1
ATOM 2099 C CA . PRO A 1 274 ? 35.365 -19.398 -15.152 1.00 91.19 274 PRO A CA 1
ATOM 2100 C C . PRO A 1 274 ? 35.508 -19.429 -13.624 1.00 91.19 274 PRO A C 1
ATOM 2102 O O . PRO A 1 274 ? 36.601 -19.647 -13.101 1.00 91.19 274 PRO A O 1
ATOM 2105 N N . LEU A 1 275 ? 34.396 -19.279 -12.893 1.00 89.31 275 LEU A N 1
ATOM 2106 C CA . LEU A 1 275 ? 34.426 -19.349 -11.430 1.00 89.31 275 LEU A CA 1
ATOM 2107 C C . LEU A 1 275 ? 34.964 -20.709 -10.944 1.00 89.31 275 LEU A C 1
ATOM 2109 O O . LEU A 1 275 ? 34.549 -21.745 -11.484 1.00 89.31 275 LEU A O 1
ATOM 2113 N N . PRO A 1 276 ? 35.801 -20.743 -9.887 1.00 92.19 276 PRO A N 1
ATOM 2114 C CA . PRO A 1 276 ? 36.309 -21.991 -9.329 1.00 92.19 276 PRO A CA 1
ATOM 2115 C C . PRO A 1 276 ? 35.176 -22.956 -8.977 1.00 92.19 276 PRO A C 1
ATOM 2117 O O . PRO A 1 276 ? 34.156 -22.553 -8.412 1.00 92.19 276 PRO A O 1
ATOM 2120 N N . HIS A 1 277 ? 35.368 -24.242 -9.278 1.00 86.75 277 HIS A N 1
ATOM 2121 C CA . HIS A 1 277 ? 34.340 -25.273 -9.107 1.00 86.75 277 HIS A CA 1
ATOM 2122 C C . HIS A 1 277 ? 33.731 -25.277 -7.694 1.00 86.75 277 HIS A C 1
ATOM 2124 O O . HIS A 1 277 ? 32.513 -25.347 -7.545 1.00 86.75 277 HIS A O 1
ATOM 2130 N N . GLU A 1 278 ? 34.561 -25.126 -6.662 1.00 86.44 278 GLU A N 1
ATOM 2131 C CA . GLU A 1 278 ? 34.129 -25.069 -5.262 1.00 86.44 278 GLU A CA 1
ATOM 2132 C C . GLU A 1 278 ? 33.151 -23.914 -4.984 1.00 86.44 278 GLU A C 1
ATOM 2134 O O . GLU A 1 278 ? 32.129 -24.109 -4.325 1.00 86.44 278 GLU A O 1
ATOM 2139 N N . GLN A 1 279 ? 33.400 -22.728 -5.549 1.00 87.31 279 GLN A N 1
ATOM 2140 C CA . GLN A 1 279 ? 32.512 -21.576 -5.378 1.00 87.31 279 GLN A CA 1
ATOM 2141 C C . GLN A 1 279 ? 31.154 -21.804 -6.043 1.00 87.31 279 GLN A C 1
ATOM 2143 O O . GLN A 1 279 ? 30.119 -21.430 -5.491 1.00 87.31 279 GLN A O 1
ATOM 2148 N N . VAL A 1 280 ? 31.142 -22.434 -7.219 1.00 87.88 280 VAL A N 1
ATOM 2149 C CA . VAL A 1 280 ? 29.902 -22.727 -7.949 1.00 87.88 280 VAL A CA 1
ATOM 2150 C C . VAL A 1 280 ? 29.092 -23.796 -7.221 1.00 87.88 280 VAL A C 1
ATOM 2152 O O . VAL A 1 280 ? 27.882 -23.639 -7.081 1.00 87.88 280 VAL A O 1
ATOM 2155 N N . VAL A 1 281 ? 29.746 -24.835 -6.691 1.00 84.62 281 VAL A N 1
ATOM 2156 C CA . VAL A 1 281 ? 29.096 -25.864 -5.863 1.00 84.62 281 VAL A CA 1
ATOM 2157 C C . VAL A 1 281 ? 28.479 -25.252 -4.609 1.00 84.62 281 VAL A C 1
ATOM 2159 O O . VAL A 1 281 ? 27.323 -25.550 -4.309 1.00 84.62 281 VAL A O 1
ATOM 2162 N N . LYS A 1 282 ? 29.202 -24.366 -3.912 1.00 84.56 282 LYS A N 1
ATOM 2163 C CA . LYS A 1 282 ? 28.682 -23.668 -2.729 1.00 84.56 282 LYS A CA 1
ATOM 2164 C C . LYS A 1 282 ? 27.415 -22.876 -3.059 1.00 84.56 282 LYS A C 1
ATOM 2166 O O . LYS A 1 282 ? 26.379 -23.091 -2.436 1.00 84.56 282 LYS A O 1
ATOM 2171 N N . ARG A 1 283 ? 27.460 -22.033 -4.097 1.00 86.00 283 ARG A N 1
ATOM 2172 C CA . ARG A 1 283 ? 26.297 -21.240 -4.536 1.00 86.00 283 ARG A CA 1
ATOM 2173 C C . ARG A 1 283 ? 25.116 -22.117 -4.956 1.00 86.00 283 ARG A C 1
ATOM 2175 O O . ARG A 1 283 ? 23.976 -21.813 -4.619 1.00 86.00 283 ARG A O 1
ATOM 2182 N N . PHE A 1 284 ? 25.383 -23.209 -5.672 1.00 84.44 284 PHE A N 1
ATOM 2183 C CA . PHE A 1 284 ? 24.365 -24.170 -6.106 1.00 84.44 284 PHE A CA 1
ATOM 2184 C C . PHE A 1 284 ? 23.725 -24.933 -4.933 1.00 84.44 284 PHE A C 1
ATOM 2186 O O . PHE A 1 284 ? 22.587 -25.381 -5.043 1.00 84.44 284 PHE A O 1
ATOM 2193 N N . GLY A 1 285 ? 24.441 -25.097 -3.816 1.00 77.75 285 GLY A N 1
ATOM 2194 C CA . GLY A 1 285 ? 23.903 -25.678 -2.584 1.00 77.75 285 GLY A CA 1
ATOM 2195 C C . GLY A 1 285 ? 23.001 -24.721 -1.801 1.00 77.75 285 GLY A C 1
ATOM 2196 O O . GLY A 1 285 ? 22.053 -25.166 -1.163 1.00 77.75 285 GLY A O 1
ATOM 2197 N N . GLU A 1 286 ? 23.271 -23.417 -1.874 1.00 79.94 286 GLU A N 1
ATOM 2198 C CA . GLU A 1 286 ? 22.520 -22.375 -1.160 1.00 79.94 286 GLU A CA 1
ATOM 2199 C C . GLU A 1 286 ? 21.266 -21.910 -1.922 1.00 79.94 286 GLU A C 1
ATOM 2201 O O . GLU A 1 286 ? 20.344 -21.363 -1.322 1.00 79.94 286 GLU A O 1
ATOM 2206 N N . ARG A 1 287 ? 21.223 -22.082 -3.253 1.00 85.94 287 ARG A N 1
ATOM 2207 C CA . ARG A 1 287 ? 20.182 -21.501 -4.118 1.00 85.94 287 ARG A CA 1
ATOM 2208 C C . ARG A 1 287 ? 19.773 -22.433 -5.249 1.00 85.94 287 ARG A C 1
ATOM 2210 O O . ARG A 1 287 ? 20.580 -23.181 -5.797 1.00 85.94 287 ARG A O 1
ATOM 2217 N N . GLY A 1 288 ? 18.518 -22.322 -5.674 1.00 85.19 288 GLY A N 1
ATOM 2218 C CA . GLY A 1 288 ? 18.074 -22.922 -6.928 1.00 85.19 288 GLY A CA 1
ATOM 2219 C C . GLY A 1 288 ? 18.602 -22.129 -8.124 1.00 85.19 288 GLY A C 1
ATOM 2220 O O . GLY A 1 288 ? 18.627 -20.903 -8.079 1.00 85.19 288 GLY A O 1
ATOM 2221 N N . TYR A 1 289 ? 18.995 -22.817 -9.201 1.00 90.31 289 TYR A N 1
ATOM 2222 C CA . TYR A 1 289 ? 19.349 -22.201 -10.486 1.00 90.31 289 TYR A CA 1
ATOM 2223 C C . TYR A 1 289 ? 18.468 -22.743 -11.610 1.00 90.31 289 TYR A C 1
ATOM 2225 O O . TYR A 1 289 ? 18.241 -23.951 -11.720 1.00 90.31 289 TYR A O 1
ATOM 2233 N N . ARG A 1 290 ? 17.963 -21.844 -12.452 1.00 90.12 290 ARG A N 1
ATOM 2234 C CA . ARG A 1 290 ? 17.300 -22.149 -13.722 1.00 90.12 290 ARG A CA 1
ATOM 2235 C C . ARG A 1 290 ? 18.146 -21.557 -14.833 1.00 90.12 290 ARG A C 1
ATOM 2237 O O . ARG A 1 290 ? 18.694 -20.465 -14.683 1.00 90.12 290 ARG A O 1
ATOM 2244 N N . ILE A 1 291 ? 18.282 -22.305 -15.917 1.00 93.31 291 ILE A N 1
ATOM 2245 C CA . ILE A 1 291 ? 19.133 -21.960 -17.052 1.00 93.31 291 ILE A CA 1
ATOM 2246 C C . ILE A 1 291 ? 18.337 -22.062 -18.340 1.00 93.31 291 ILE A C 1
ATOM 2248 O O . ILE A 1 291 ? 17.468 -22.925 -18.480 1.00 93.31 291 ILE A O 1
ATOM 2252 N N . ALA A 1 292 ? 18.635 -21.148 -19.251 1.00 91.38 292 ALA A N 1
ATOM 2253 C CA . ALA A 1 292 ? 18.160 -21.176 -20.613 1.00 91.38 292 ALA A CA 1
ATOM 2254 C C . ALA A 1 292 ? 19.346 -21.499 -21.514 1.00 91.38 292 ALA A C 1
ATOM 2256 O O . ALA A 1 292 ? 20.380 -20.824 -21.454 1.00 91.38 292 ALA A O 1
ATOM 2257 N N . VAL A 1 293 ? 19.202 -22.559 -22.297 1.00 90.88 293 VAL A N 1
ATOM 2258 C CA . VAL A 1 293 ? 20.253 -23.128 -23.127 1.00 90.88 293 VAL A CA 1
ATOM 2259 C C . VAL A 1 293 ? 19.850 -22.996 -24.590 1.00 90.88 293 VAL A C 1
ATOM 2261 O O . VAL A 1 293 ? 18.761 -23.416 -24.967 1.00 90.88 293 VAL A O 1
ATOM 2264 N N . SER A 1 294 ? 20.740 -22.423 -25.398 1.00 88.19 294 SER A N 1
ATOM 2265 C CA . SER A 1 294 ? 20.658 -22.414 -26.863 1.00 88.19 294 SER A CA 1
ATOM 2266 C C . SER A 1 294 ? 21.986 -22.914 -27.409 1.00 88.19 294 SER A C 1
ATOM 2268 O O . SER A 1 294 ? 23.041 -22.557 -26.882 1.00 88.19 294 SER A O 1
ATOM 2270 N N . ASP A 1 295 ? 21.944 -23.781 -28.420 1.00 85.19 295 ASP A N 1
ATOM 2271 C CA . ASP A 1 295 ? 23.137 -24.330 -29.087 1.00 85.19 295 ASP A CA 1
ATOM 2272 C C . ASP A 1 295 ? 24.166 -24.927 -28.104 1.00 85.19 295 ASP A C 1
ATOM 2274 O O . ASP A 1 295 ? 25.382 -24.757 -28.226 1.00 85.19 295 ASP A O 1
ATOM 2278 N N . GLY A 1 296 ? 23.664 -25.595 -27.059 1.00 80.44 296 GLY A N 1
ATOM 2279 C CA . GLY A 1 296 ? 24.479 -26.225 -26.015 1.00 80.44 296 GLY A CA 1
ATOM 2280 C C . GLY A 1 296 ? 25.158 -25.254 -25.039 1.00 80.44 296 GLY A C 1
ATOM 2281 O O . GLY A 1 296 ? 25.992 -25.685 -24.240 1.00 80.44 296 GLY A O 1
ATOM 2282 N N . ARG A 1 297 ? 24.823 -23.957 -25.065 1.00 86.12 297 ARG A N 1
ATOM 2283 C CA . ARG A 1 297 ? 25.388 -22.926 -24.178 1.00 86.12 297 ARG A CA 1
ATOM 2284 C C . ARG A 1 297 ? 24.313 -22.278 -23.320 1.00 86.12 297 ARG A C 1
ATOM 2286 O O . ARG A 1 297 ? 23.211 -22.018 -23.784 1.00 86.12 297 ARG A O 1
ATOM 2293 N N . VAL A 1 298 ? 24.649 -21.983 -22.064 1.00 90.06 298 VAL A N 1
ATOM 2294 C CA . VAL A 1 298 ? 23.776 -21.199 -21.179 1.00 90.06 298 VAL A CA 1
ATOM 2295 C C . VAL A 1 298 ? 23.801 -19.748 -21.647 1.00 90.06 298 VAL A C 1
ATOM 2297 O O . VAL A 1 298 ? 24.812 -19.068 -21.476 1.00 90.06 298 VAL A O 1
ATOM 2300 N N . ILE A 1 299 ? 22.688 -19.296 -22.219 1.00 90.56 299 ILE A N 1
ATOM 2301 C CA . ILE A 1 299 ? 22.517 -17.930 -22.727 1.00 90.56 299 ILE A CA 1
ATOM 2302 C C . ILE A 1 299 ? 21.837 -17.012 -21.706 1.00 90.56 299 ILE A C 1
ATOM 2304 O O . ILE A 1 299 ? 21.939 -15.791 -21.796 1.00 90.56 299 ILE A O 1
ATOM 2308 N N . ALA A 1 300 ? 21.150 -17.590 -20.716 1.00 88.75 300 ALA A N 1
ATOM 2309 C CA . ALA A 1 300 ? 20.606 -16.868 -19.574 1.00 88.75 300 ALA A CA 1
ATOM 2310 C C . ALA A 1 300 ? 20.474 -17.776 -18.346 1.00 88.75 300 ALA A C 1
ATOM 2312 O O . ALA A 1 300 ? 20.317 -18.992 -18.465 1.00 88.75 300 ALA A O 1
ATOM 2313 N N . LEU A 1 301 ? 20.515 -17.182 -17.156 1.00 92.00 301 LEU A N 1
ATOM 2314 C CA . LEU A 1 301 ? 20.251 -17.872 -15.898 1.00 92.00 301 LEU A CA 1
ATOM 2315 C C . LEU A 1 301 ? 19.504 -16.979 -14.914 1.00 92.00 301 LEU A C 1
ATOM 2317 O O . LEU A 1 301 ? 19.623 -15.752 -14.939 1.00 92.00 301 LEU A O 1
ATOM 2321 N N . ALA A 1 302 ? 18.784 -17.629 -14.009 1.00 87.31 302 ALA A N 1
ATOM 2322 C CA . ALA A 1 302 ? 18.185 -17.020 -12.837 1.00 87.31 302 ALA A CA 1
ATOM 2323 C C . ALA A 1 302 ? 18.437 -17.908 -11.617 1.00 87.31 302 ALA A C 1
ATOM 2325 O O . ALA A 1 302 ? 18.260 -19.126 -11.695 1.00 87.31 302 ALA A O 1
ATOM 2326 N N . SER A 1 303 ? 18.833 -17.311 -10.494 1.00 85.62 303 SER A N 1
ATOM 2327 C CA . SER A 1 303 ? 18.877 -18.004 -9.209 1.00 85.62 303 SER A CA 1
ATOM 2328 C C . SER A 1 303 ? 17.803 -17.495 -8.274 1.00 85.62 303 SER A C 1
ATOM 2330 O O . SER A 1 303 ? 17.506 -16.300 -8.266 1.00 85.62 303 SER A O 1
ATOM 2332 N N . TRP A 1 304 ? 17.235 -18.394 -7.478 1.00 81.94 304 TRP A N 1
ATOM 2333 C CA . TRP A 1 304 ? 16.237 -18.054 -6.474 1.00 81.94 304 TRP A CA 1
ATOM 2334 C C . TRP A 1 304 ? 16.539 -18.718 -5.137 1.00 81.94 304 TRP A C 1
ATOM 2336 O O . TRP A 1 304 ? 17.216 -19.744 -5.050 1.00 81.94 304 TRP A O 1
ATOM 2346 N N . GLU A 1 305 ? 16.004 -18.103 -4.097 1.00 81.56 305 GLU A N 1
ATOM 2347 C CA . GLU A 1 305 ? 16.066 -18.556 -2.718 1.00 81.56 305 GLU A CA 1
ATOM 2348 C C . GLU A 1 305 ? 14.691 -18.336 -2.090 1.00 81.56 305 GLU A C 1
ATOM 2350 O O . GLU A 1 305 ? 14.038 -17.335 -2.381 1.00 81.56 305 GLU A O 1
ATOM 2355 N N . ALA A 1 306 ? 14.230 -19.268 -1.263 1.00 66.19 306 ALA A N 1
ATOM 2356 C CA . ALA A 1 306 ? 12.994 -19.075 -0.519 1.00 66.19 306 ALA A CA 1
ATOM 2357 C C . ALA A 1 306 ? 13.300 -18.290 0.767 1.00 66.19 306 ALA A C 1
ATOM 2359 O O . ALA A 1 306 ? 13.989 -18.802 1.644 1.00 66.19 306 ALA A O 1
ATOM 2360 N N . GLU A 1 307 ? 12.770 -17.073 0.898 1.00 58.69 307 GLU A N 1
ATOM 2361 C CA . GLU A 1 307 ? 12.755 -16.330 2.167 1.00 58.69 307 GLU A CA 1
ATOM 2362 C C . GLU A 1 307 ? 11.306 -16.023 2.540 1.00 58.69 307 GLU A C 1
ATOM 2364 O O . GLU A 1 307 ? 10.554 -15.502 1.716 1.00 58.69 307 GLU A O 1
ATOM 2369 N N . ASN A 1 308 ? 10.907 -16.320 3.781 1.00 49.38 308 ASN A N 1
ATOM 2370 C CA . ASN A 1 308 ? 9.558 -16.035 4.291 1.00 49.38 308 ASN A CA 1
ATOM 2371 C C . ASN A 1 308 ? 8.436 -16.506 3.345 1.00 49.38 308 ASN A C 1
ATOM 2373 O O . ASN A 1 308 ? 7.477 -15.778 3.103 1.00 49.38 308 ASN A O 1
ATOM 2377 N N . LEU A 1 309 ? 8.580 -17.722 2.800 1.00 48.66 309 LEU A N 1
ATOM 2378 C CA . LEU A 1 309 ? 7.628 -18.363 1.879 1.00 48.66 309 LEU A CA 1
ATOM 2379 C C . LEU A 1 309 ? 7.467 -17.664 0.514 1.00 48.66 309 LEU A C 1
ATOM 2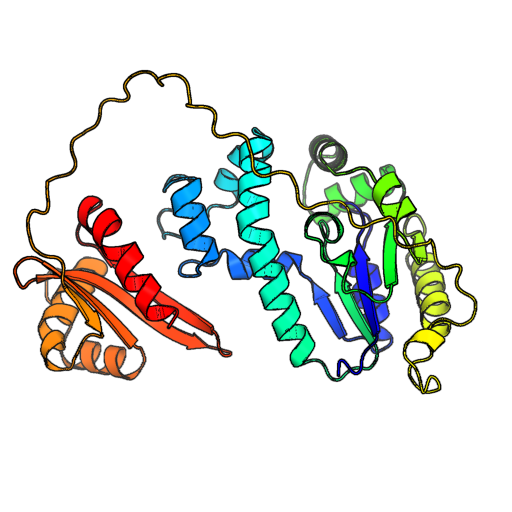381 O O . LEU A 1 309 ? 6.538 -17.974 -0.227 1.00 48.66 309 LEU A O 1
ATOM 2385 N N . VAL A 1 310 ? 8.387 -16.768 0.148 1.00 46.31 310 VAL A N 1
ATOM 2386 C CA . VAL A 1 310 ? 8.431 -16.124 -1.171 1.00 46.31 310 VAL A CA 1
ATOM 2387 C C . VAL A 1 310 ? 9.710 -16.535 -1.897 1.00 46.31 310 VAL A C 1
ATOM 2389 O O . VAL A 1 310 ? 10.808 -16.443 -1.344 1.00 46.31 310 VAL A O 1
ATOM 2392 N N . ALA A 1 311 ? 9.585 -16.971 -3.153 1.00 62.47 311 ALA A N 1
ATOM 2393 C CA . ALA A 1 311 ? 10.733 -17.191 -4.025 1.00 62.47 311 ALA A CA 1
ATOM 2394 C C . ALA A 1 311 ? 11.343 -15.837 -4.417 1.00 62.47 311 ALA A C 1
ATOM 2396 O O . ALA A 1 311 ? 10.743 -15.040 -5.137 1.00 62.47 311 ALA A O 1
ATOM 2397 N N . ILE A 1 312 ? 12.549 -15.561 -3.928 1.00 66.81 312 ILE A N 1
ATOM 2398 C CA . ILE A 1 312 ? 13.286 -14.336 -4.218 1.00 66.81 312 ILE A CA 1
ATOM 2399 C C . ILE A 1 312 ? 14.362 -14.647 -5.240 1.00 66.81 312 ILE A C 1
ATOM 2401 O O . ILE A 1 312 ? 15.332 -15.349 -4.951 1.00 66.81 312 ILE A O 1
ATOM 2405 N N . VAL A 1 313 ? 14.241 -14.054 -6.424 1.00 76.44 313 VAL A N 1
ATOM 2406 C CA . VAL A 1 313 ? 15.307 -14.109 -7.423 1.00 76.44 313 VAL A CA 1
ATOM 2407 C C . VAL A 1 313 ? 16.493 -13.270 -6.943 1.00 76.44 313 VAL A C 1
ATOM 2409 O O . VAL A 1 313 ? 16.395 -12.057 -6.741 1.00 76.44 313 VAL A O 1
ATOM 2412 N N . ARG A 1 314 ? 17.645 -13.912 -6.757 1.00 79.69 314 ARG A N 1
ATOM 2413 C CA . ARG A 1 314 ? 18.874 -13.265 -6.277 1.00 79.69 314 ARG A CA 1
ATOM 2414 C C . ARG A 1 314 ? 19.717 -12.759 -7.431 1.00 79.69 314 ARG A C 1
ATOM 2416 O O . ARG A 1 314 ? 20.207 -11.623 -7.416 1.00 79.69 314 ARG A O 1
ATOM 2423 N N . GLU A 1 315 ? 19.866 -13.597 -8.444 1.00 81.12 315 GLU A N 1
ATOM 2424 C CA . GLU A 1 315 ? 20.781 -13.373 -9.550 1.00 81.12 315 GLU A CA 1
ATOM 2425 C C . GLU A 1 315 ? 20.055 -13.606 -10.861 1.00 81.12 315 GLU A C 1
ATOM 2427 O O . GLU A 1 315 ? 19.313 -14.569 -11.005 1.00 81.12 315 GLU A O 1
ATOM 2432 N N . VAL A 1 316 ? 20.282 -12.710 -11.812 1.00 82.38 316 VAL A N 1
ATOM 2433 C CA . VAL A 1 316 ? 19.780 -12.822 -13.177 1.00 82.38 316 VAL A CA 1
ATOM 2434 C C . VAL A 1 316 ? 20.916 -12.428 -14.093 1.00 82.38 316 VAL A C 1
ATOM 2436 O O . VAL A 1 316 ? 21.632 -11.461 -13.814 1.00 82.38 316 VAL A O 1
ATOM 2439 N N . TRP A 1 317 ? 21.082 -13.177 -15.170 1.00 88.75 317 TRP A N 1
ATOM 2440 C CA . TRP A 1 317 ? 22.022 -12.850 -16.224 1.00 88.75 317 TRP A CA 1
ATOM 2441 C C . TRP A 1 317 ? 21.500 -13.353 -17.562 1.00 88.75 317 TRP A C 1
ATOM 2443 O O . TRP A 1 317 ? 20.856 -14.397 -17.627 1.00 88.75 317 TRP A O 1
ATOM 2453 N N . ALA A 1 318 ? 21.800 -12.603 -18.614 1.00 83.50 318 ALA A N 1
ATOM 2454 C CA . ALA A 1 318 ? 21.623 -13.004 -19.996 1.00 83.50 318 ALA A CA 1
ATOM 2455 C C . ALA A 1 318 ? 22.826 -12.496 -20.793 1.00 83.50 318 ALA A C 1
ATOM 2457 O O . ALA A 1 318 ? 23.364 -11.430 -20.491 1.00 83.50 318 ALA A O 1
ATOM 2458 N N . GLU A 1 319 ? 23.253 -13.256 -21.794 1.00 83.44 319 GLU A N 1
ATOM 2459 C CA . GLU A 1 319 ? 24.452 -12.943 -22.577 1.00 83.44 319 GLU A CA 1
ATOM 2460 C C . GLU A 1 319 ? 24.282 -11.742 -23.517 1.00 83.44 319 GLU A C 1
ATOM 2462 O O . GLU A 1 319 ? 25.266 -11.135 -23.928 1.00 83.44 319 GLU A O 1
ATOM 2467 N N . SER A 1 320 ? 23.040 -11.400 -23.861 1.00 77.06 320 SER A N 1
ATOM 2468 C CA . SER A 1 320 ? 22.690 -10.291 -24.746 1.00 77.06 320 SER A CA 1
ATOM 2469 C C . SER A 1 320 ? 21.279 -9.776 -24.451 1.00 77.06 320 SER A C 1
ATOM 2471 O O . SER A 1 320 ? 20.486 -10.448 -23.785 1.00 77.06 320 SER A O 1
ATOM 2473 N N . ALA A 1 321 ? 20.939 -8.595 -24.976 1.00 61.78 321 ALA A N 1
ATOM 2474 C CA . ALA A 1 321 ? 19.583 -8.050 -24.885 1.00 61.78 321 ALA A CA 1
ATOM 2475 C C . ALA A 1 321 ? 18.543 -8.976 -25.551 1.00 61.78 321 ALA A C 1
ATOM 2477 O O . ALA A 1 321 ? 17.480 -9.213 -24.979 1.00 61.78 321 ALA A O 1
ATOM 2478 N N . SER A 1 322 ? 18.881 -9.576 -26.700 1.00 69.44 322 SER A N 1
ATOM 2479 C CA . SER A 1 322 ? 18.033 -10.562 -27.387 1.00 69.44 322 SER A CA 1
ATOM 2480 C C . SER A 1 322 ? 17.806 -11.815 -26.538 1.00 69.44 322 SER A C 1
ATOM 2482 O O . SER A 1 322 ? 16.671 -12.264 -26.379 1.00 69.44 322 SER A O 1
ATOM 2484 N N . ALA A 1 323 ? 18.871 -12.356 -25.932 1.00 72.88 323 ALA A N 1
ATOM 2485 C CA . ALA A 1 323 ? 18.771 -13.501 -25.027 1.00 72.88 323 ALA A CA 1
ATOM 2486 C C . ALA A 1 323 ? 17.920 -13.164 -23.794 1.00 72.88 323 ALA A C 1
ATOM 2488 O O . ALA A 1 323 ? 17.111 -13.982 -23.359 1.00 72.88 323 ALA A O 1
ATOM 2489 N N . ALA A 1 324 ? 18.049 -11.945 -23.260 1.00 67.25 324 ALA A N 1
ATOM 2490 C CA . ALA A 1 324 ? 17.244 -11.481 -22.138 1.00 67.25 324 ALA A CA 1
ATOM 2491 C C . ALA A 1 324 ? 15.747 -11.467 -22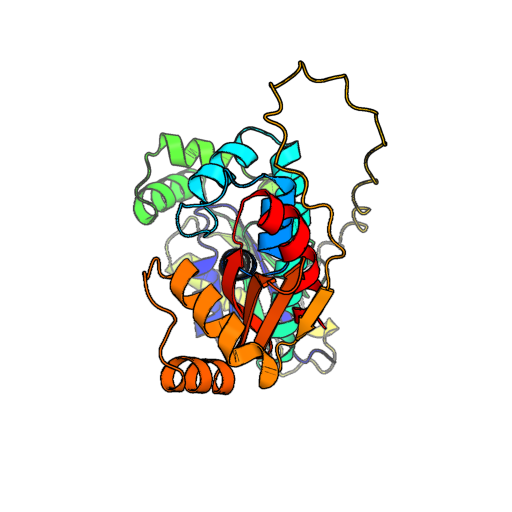.485 1.00 67.25 324 ALA A C 1
ATOM 2493 O O . ALA A 1 324 ? 14.936 -12.010 -21.737 1.00 67.25 324 ALA A O 1
ATOM 2494 N N . GLN A 1 325 ? 15.391 -10.890 -23.634 1.00 68.19 325 GLN A N 1
ATOM 2495 C CA . GLN A 1 325 ? 14.005 -10.782 -24.089 1.00 68.19 325 GLN A CA 1
ATOM 2496 C C . GLN A 1 325 ? 13.368 -12.155 -24.341 1.00 68.19 325 GLN A C 1
ATOM 2498 O O . GLN A 1 325 ? 12.200 -12.361 -24.014 1.00 68.19 325 GLN A O 1
ATOM 2503 N N . LEU A 1 326 ? 14.142 -13.100 -24.879 1.00 75.62 326 LEU A N 1
ATOM 2504 C CA . LEU A 1 326 ? 13.661 -14.437 -25.219 1.00 75.62 326 LEU A CA 1
ATOM 2505 C C . LEU A 1 326 ? 13.565 -15.373 -24.001 1.00 75.62 326 LEU A C 1
ATOM 2507 O O . LEU A 1 326 ? 12.584 -16.105 -23.851 1.00 75.62 326 LEU A O 1
ATOM 2511 N N . ALA A 1 327 ? 14.591 -15.390 -23.147 1.00 78.25 327 ALA A N 1
ATOM 2512 C CA . ALA A 1 327 ? 14.782 -16.448 -22.157 1.00 78.25 327 ALA A CA 1
ATOM 2513 C C . ALA A 1 327 ? 14.272 -16.108 -20.756 1.00 78.25 327 ALA A C 1
ATOM 2515 O O . ALA A 1 327 ? 13.768 -16.987 -20.053 1.00 78.25 327 ALA A O 1
ATOM 2516 N N . LEU A 1 328 ? 14.384 -14.846 -20.337 1.00 77.56 328 LEU A N 1
ATOM 2517 C CA . LEU A 1 328 ? 14.052 -14.453 -18.970 1.00 77.56 328 LEU A CA 1
ATOM 2518 C C . LEU A 1 328 ? 12.577 -14.695 -18.604 1.00 77.56 328 LEU A C 1
ATOM 2520 O O . LEU A 1 328 ? 12.347 -15.285 -17.549 1.00 77.56 328 LEU A O 1
ATOM 2524 N N . PRO A 1 329 ? 11.573 -14.366 -19.447 1.00 73.69 329 PRO A N 1
ATOM 2525 C CA . PRO A 1 329 ? 10.173 -14.642 -19.112 1.00 73.69 329 PRO A CA 1
ATOM 2526 C C . PRO A 1 329 ? 9.902 -16.127 -18.818 1.00 73.69 329 PRO A C 1
ATOM 2528 O O . PRO A 1 329 ? 9.187 -16.453 -17.874 1.00 73.69 329 PRO A O 1
ATOM 2531 N N . LYS A 1 330 ? 10.523 -17.032 -19.588 1.00 75.69 330 LYS A N 1
ATOM 2532 C CA . LYS A 1 330 ? 10.382 -18.487 -19.421 1.00 75.69 330 LYS A CA 1
ATOM 2533 C C . LYS A 1 330 ? 11.095 -18.999 -18.167 1.00 75.69 330 LYS A C 1
ATOM 2535 O O . LYS A 1 330 ? 10.600 -19.907 -17.508 1.00 75.69 330 LYS A O 1
ATOM 2540 N N . LEU A 1 331 ? 12.250 -18.422 -17.825 1.00 75.31 331 LEU A N 1
ATOM 2541 C CA . LEU A 1 331 ? 12.991 -18.781 -16.613 1.00 75.31 331 LEU A CA 1
ATOM 2542 C C . LEU A 1 331 ? 12.208 -18.455 -15.341 1.00 75.31 331 LEU A C 1
ATOM 2544 O O . LEU A 1 331 ? 12.261 -19.231 -14.389 1.00 75.31 331 LEU A O 1
ATOM 2548 N N . PHE A 1 332 ? 11.491 -17.332 -15.334 1.00 65.62 332 PHE A N 1
ATOM 2549 C CA . PHE A 1 332 ? 10.744 -16.875 -14.165 1.00 65.62 332 PHE A CA 1
ATOM 2550 C C . PHE A 1 332 ? 9.396 -17.567 -13.994 1.00 65.62 332 PHE A C 1
ATOM 2552 O O . PHE A 1 332 ? 9.061 -17.894 -12.862 1.00 65.62 332 PHE A O 1
ATOM 2559 N N . ALA A 1 333 ? 8.691 -17.902 -15.082 1.00 64.31 333 ALA A N 1
ATOM 2560 C CA . ALA A 1 333 ? 7.468 -18.710 -15.003 1.00 64.31 333 ALA A CA 1
ATOM 2561 C C . ALA A 1 333 ? 7.696 -20.032 -14.237 1.00 64.31 333 ALA A C 1
ATOM 2563 O O . ALA A 1 333 ? 6.867 -20.451 -13.445 1.00 64.31 333 ALA A O 1
ATOM 2564 N N . LEU A 1 334 ? 8.876 -20.641 -14.395 1.00 59.28 334 LEU A N 1
ATOM 2565 C CA . LEU A 1 334 ? 9.263 -21.886 -13.718 1.00 59.28 334 LEU A CA 1
ATOM 2566 C C . LEU A 1 334 ? 9.808 -21.703 -12.285 1.00 59.28 334 LEU A C 1
ATOM 2568 O O . LEU A 1 334 ? 10.261 -22.677 -11.672 1.00 59.28 334 LEU A O 1
ATOM 2572 N N . ILE A 1 335 ? 9.898 -20.464 -11.795 1.00 58.69 335 ILE A N 1
ATOM 2573 C CA . ILE A 1 335 ? 10.263 -20.123 -10.407 1.00 58.69 335 ILE A CA 1
ATOM 2574 C C . ILE A 1 335 ? 8.999 -19.807 -9.585 1.00 58.69 335 ILE A C 1
ATOM 2576 O O . ILE A 1 335 ? 9.046 -19.865 -8.360 1.00 58.69 335 ILE A O 1
ATOM 2580 N N . GLU A 1 336 ? 7.885 -19.496 -10.254 1.00 50.06 336 GLU A N 1
ATOM 2581 C CA . GLU A 1 336 ? 6.573 -19.241 -9.646 1.00 50.06 336 GLU A CA 1
ATOM 2582 C C . GLU A 1 336 ? 5.769 -20.532 -9.352 1.00 50.06 336 GLU A C 1
ATOM 2584 O O . GLU A 1 336 ? 4.847 -20.476 -8.539 1.00 50.06 336 GLU A O 1
ATOM 2589 N N . GLU A 1 337 ? 6.136 -21.671 -9.963 1.00 43.84 337 GLU A N 1
ATOM 2590 C CA . GLU A 1 337 ? 5.629 -23.037 -9.682 1.00 43.84 337 GLU A CA 1
ATOM 2591 C C . GLU A 1 337 ? 6.373 -23.735 -8.531 1.00 43.84 337 GLU A C 1
ATOM 2593 O O . GLU A 1 337 ? 5.688 -24.342 -7.675 1.00 43.84 337 GLU A O 1
#

Secondary structure (DSSP, 8-state):
---SEEEEEE--TTS-HHHHHHHHHHTTPEEEEHHHHHHHHTSTTSHHHHHHHHHH-GGGB-TTS-B-HHHHHHHHHH-HHHHHHHHHHHHHHHHHHHHHHHHT--SSEEEEE-TTTTTTTTTTT-SEEEEEE--HHHHHHHHHHHHT--HHHHHHHHHTSPPHHHHHHT-SEEEE-SS-HHHHHHHHHHHHHTB-TTT-SSGGGSBSS---PPPPP-PPPPPPPP-PPPP--------------S--EEEE--GGGHHHHHHHHHHHTT-SSPPPHHHHHHHHHHSEEEEEEETTEEEEEEEEEEETTEEEEEEEEESSHHHHHHHHHHHHHHHH-